Protein AF-A0A7W6GM58-F1 (afdb_monomer)

pLDDT: mean 79.34, std 19.19, range [37.56, 98.56]

Nearest PDB structures (foldseek):
  4qdb-assembly4_F  TM=4.122E-01  e=2.257E+00  Pseudomonas aeruginosa PAO1
  4zor-assembly1_E  TM=3.811E-01  e=4.718E+00  Emesvirus zinderi
  1frs-assembly1_A  TM=3.798E-01  e=5.824E+00  Enterobacteria phage fr
  4zor-assembly1_D  TM=3.442E-01  e=7.190E+00  Emesvirus zinderi
  1mst-assembly1_C  TM=3.828E-01  e=9.863E+00  Escherichia phage MS2

Solvent-accessible surface area (backbone atoms only — not comparable to full-atom values): 11413 Å² total; per-residue (Å²): 138,86,85,86,81,84,82,80,80,82,84,80,79,82,78,83,74,78,74,78,79,77,75,78,74,79,76,54,85,85,73,59,77,68,45,85,83,40,80,74,57,64,100,54,66,40,69,62,44,44,29,50,31,44,31,25,32,38,74,64,75,52,93,92,52,94,73,56,80,89,71,57,47,68,62,62,76,43,50,37,29,40,31,42,41,60,40,82,57,59,56,44,54,29,85,96,31,49,43,88,92,62,76,52,63,83,58,30,26,52,77,40,51,88,72,47,85,48,65,81,52,49,44,59,45,68,34,44,38,59,39,77,80,54,35,35,40,38,26,22,71,26,96,89,57,29,34,40,38,40,41,33,37,52,36,89,96,39,90,64,34,25,38,32,41,36,37,36,22,65,51,100,87,42,71,42,60,86,49,32,29,42,42,39,28,32,60,55,79,88,127

Secondary structure (DSSP, 8-state):
------PPPP------------------GGGS---TTSPPPPSSPBPPEEEEEEEEEES---TTS---GGGPPEEEEEEEEEEE-SBPPPPEEETTEEPTT-PPPTTSEEEE-TT-TTTTT-SB-SEEEEETTTEEEEEEEETTTEEEEEEEEE-TT-TTEEEEEEEEESSSS-B-GGGEEEEEEEEPP--

Foldseek 3Di:
DDDDDDDDDDDDDPPPDPDPDPPPPPCPPVNPDQPPPADWQPQDKDAKFKKKDKKFQFADDDPVDDDDPVRTDTDDIWIWIWIDHTTGWATASHVFRGDPPDADDQRGWTPGTPVCLCVQFHIGFRDWRDNPPAKIKTWGDGPNAKIWIKIWGDDPPDPQKTKIWTFMARHPPGTDSNGIMIDMIGTDPDD

Organism: NCBI:txid944425

Mean predicted aligned error: 11.44 Å

Sequence (191 aa):
MFASFRIALPTLLLLGGIAPAVAAQELNKEDVPFNEGAPQVPDQDAPERTLLCTVHHATNIDPAKAQAESDIIYGQTSQFTLVLGAGHVPKAVGVGTAEPGTAPDPSYKIASDPQKLFAMAGPTFDRVADYWPRHVEVGKTIMGKAFSFILLDELPGTPGTMSAFVSRAADAVTVDVSWIHRGTCAIQPSS

Radius of gyration: 24.77 Å; Cα contacts (8 Å, |Δi|>4): 361; chains: 1; bounding box: 34×110×39 Å

Structure (mmCIF, N/CA/C/O backbone):
data_AF-A0A7W6GM58-F1
#
_entry.id   AF-A0A7W6GM58-F1
#
loop_
_atom_site.group_PDB
_atom_site.id
_atom_site.type_symbol
_atom_site.label_atom_id
_atom_site.label_alt_id
_atom_site.label_comp_id
_atom_site.label_asym_id
_atom_site.label_entity_id
_atom_site.label_seq_id
_atom_site.pdbx_PDB_ins_code
_atom_site.Cartn_x
_atom_site.Cartn_y
_atom_site.Cartn_z
_atom_site.occupancy
_atom_site.B_iso_or_equiv
_atom_site.auth_seq_id
_atom_site.auth_comp_id
_atom_site.auth_asym_id
_atom_site.auth_atom_id
_atom_site.pdbx_PDB_model_num
ATOM 1 N N . MET A 1 1 ? 6.891 -87.978 7.577 1.00 47.06 1 MET A N 1
ATOM 2 C CA . MET A 1 1 ? 6.490 -87.391 6.280 1.00 47.06 1 MET A CA 1
ATOM 3 C C . MET A 1 1 ? 6.646 -85.882 6.399 1.00 47.06 1 MET A C 1
ATOM 5 O O . MET A 1 1 ? 5.834 -85.261 7.065 1.00 47.06 1 MET A O 1
ATOM 9 N N . PHE A 1 2 ? 7.733 -85.315 5.872 1.00 37.56 2 PHE A N 1
ATOM 10 C CA . PHE A 1 2 ? 8.006 -83.874 5.930 1.00 37.56 2 PHE A CA 1
ATOM 11 C C . PHE A 1 2 ? 7.649 -83.248 4.581 1.00 37.56 2 PHE A C 1
ATOM 13 O O . PHE A 1 2 ? 8.244 -83.593 3.562 1.00 37.56 2 PHE A O 1
ATOM 20 N N . ALA A 1 3 ? 6.644 -82.373 4.573 1.00 43.53 3 ALA A N 1
ATOM 21 C CA . ALA A 1 3 ? 6.210 -81.652 3.385 1.00 43.53 3 ALA A CA 1
ATOM 22 C C . ALA A 1 3 ? 7.123 -80.438 3.150 1.00 43.53 3 ALA A C 1
ATOM 24 O O . ALA A 1 3 ? 7.200 -79.529 3.973 1.00 43.53 3 ALA A O 1
ATOM 25 N N . SER A 1 4 ? 7.829 -80.453 2.018 1.00 44.12 4 SER A N 1
ATOM 26 C CA . SER A 1 4 ? 8.594 -79.328 1.475 1.00 44.12 4 SER A CA 1
ATOM 27 C C . SER A 1 4 ? 7.642 -78.247 0.964 1.00 44.12 4 SER A C 1
ATOM 29 O O . SER A 1 4 ? 6.930 -78.474 -0.011 1.00 44.12 4 SER A O 1
ATOM 31 N N . PHE A 1 5 ? 7.666 -77.063 1.575 1.00 43.72 5 PHE A N 1
ATOM 32 C CA . PHE A 1 5 ? 7.031 -75.859 1.036 1.00 43.72 5 PHE A CA 1
ATOM 33 C C . PHE A 1 5 ? 8.110 -74.973 0.402 1.00 43.72 5 PHE A C 1
ATOM 35 O O . PHE A 1 5 ? 8.949 -74.401 1.094 1.00 43.72 5 PHE A O 1
ATOM 42 N N . ARG A 1 6 ? 8.112 -74.890 -0.933 1.00 50.47 6 ARG A N 1
ATOM 43 C CA . ARG A 1 6 ? 8.911 -73.924 -1.697 1.00 50.47 6 ARG A CA 1
ATOM 44 C C . ARG A 1 6 ? 8.064 -72.669 -1.896 1.00 50.47 6 ARG A C 1
ATOM 46 O O . ARG A 1 6 ? 7.079 -72.716 -2.625 1.00 50.47 6 ARG A O 1
ATOM 53 N N . ILE A 1 7 ? 8.440 -71.567 -1.253 1.00 54.66 7 ILE A N 1
ATOM 54 C CA . ILE A 1 7 ? 7.854 -70.245 -1.505 1.00 54.66 7 ILE A CA 1
ATOM 55 C C . ILE A 1 7 ? 8.710 -69.570 -2.578 1.00 54.66 7 ILE A C 1
ATOM 57 O O . ILE A 1 7 ? 9.903 -69.345 -2.384 1.00 54.66 7 ILE A O 1
ATOM 61 N N . ALA A 1 8 ? 8.103 -69.304 -3.732 1.00 47.34 8 ALA A N 1
ATOM 62 C CA . ALA A 1 8 ? 8.704 -68.542 -4.816 1.00 47.34 8 ALA A CA 1
ATOM 63 C C . ALA A 1 8 ? 8.696 -67.045 -4.462 1.00 47.34 8 ALA A C 1
ATOM 65 O O . ALA A 1 8 ? 7.649 -66.493 -4.127 1.00 47.34 8 ALA A O 1
ATOM 66 N N . LEU A 1 9 ? 9.860 -66.394 -4.540 1.00 44.84 9 LEU A N 1
ATOM 67 C CA . LEU A 1 9 ? 9.978 -64.935 -4.490 1.00 44.84 9 LEU A CA 1
ATOM 68 C C . LEU A 1 9 ? 9.441 -64.333 -5.801 1.00 44.84 9 LEU A C 1
ATOM 70 O O . LEU A 1 9 ? 9.910 -64.739 -6.867 1.00 44.84 9 LEU A O 1
ATOM 74 N N . PRO A 1 10 ? 8.543 -63.335 -5.765 1.00 48.78 10 PRO A N 1
ATOM 75 C CA . PRO A 1 10 ? 8.258 -62.528 -6.938 1.00 48.78 10 PRO A CA 1
ATOM 76 C C . PRO A 1 10 ? 9.372 -61.490 -7.124 1.00 48.78 10 PRO A C 1
ATOM 78 O O . PRO A 1 10 ? 9.639 -60.657 -6.258 1.00 48.78 10 PRO A O 1
ATOM 81 N N . THR A 1 11 ? 10.031 -61.555 -8.277 1.00 51.62 11 THR A N 1
ATOM 82 C CA . THR A 1 11 ? 10.953 -60.537 -8.779 1.00 51.62 11 THR A CA 1
ATOM 83 C C . THR A 1 11 ? 10.179 -59.239 -9.015 1.00 51.62 11 THR A C 1
ATOM 85 O O . THR A 1 11 ? 9.400 -59.136 -9.961 1.00 51.62 11 THR A O 1
ATOM 88 N N . LEU A 1 12 ? 10.370 -58.249 -8.140 1.00 50.16 12 LEU A N 1
ATOM 89 C CA . LEU A 1 12 ? 9.813 -56.909 -8.307 1.00 50.16 12 LEU A CA 1
ATOM 90 C C . LEU A 1 12 ? 10.638 -56.168 -9.374 1.00 50.16 12 LEU A C 1
ATOM 92 O O . LEU A 1 12 ? 11.768 -55.747 -9.128 1.00 50.16 12 LEU A O 1
ATOM 96 N N . LEU A 1 13 ? 10.085 -56.053 -10.581 1.00 50.12 13 LEU A N 1
ATOM 97 C CA . LEU A 1 13 ? 10.604 -55.201 -11.649 1.00 50.12 13 LEU A CA 1
ATOM 98 C C . LEU A 1 13 ? 10.485 -53.728 -11.223 1.00 50.12 13 LEU A C 1
ATOM 100 O O . LEU A 1 13 ? 9.386 -53.179 -11.174 1.00 50.12 13 LEU A O 1
ATOM 104 N N . LEU A 1 14 ? 11.620 -53.081 -10.938 1.00 48.56 14 LEU A N 1
ATOM 105 C CA . LEU A 1 14 ? 11.719 -51.622 -10.879 1.00 48.56 14 LEU A CA 1
ATOM 106 C C . LEU A 1 14 ? 11.558 -51.053 -12.298 1.00 48.56 14 LEU A C 1
ATOM 108 O O . LEU A 1 14 ? 12.517 -50.966 -13.062 1.00 48.56 14 LEU A O 1
ATOM 112 N N . LEU A 1 15 ? 10.339 -50.647 -12.646 1.00 48.78 15 LEU A N 1
ATOM 113 C CA . LEU A 1 15 ? 10.088 -49.742 -13.765 1.00 48.78 15 LEU A CA 1
ATOM 114 C C . LEU A 1 15 ? 10.425 -48.317 -13.310 1.00 48.78 15 LEU A C 1
ATOM 116 O O . LEU A 1 15 ? 9.600 -47.615 -12.730 1.00 48.78 15 LEU A O 1
ATOM 120 N N . GLY A 1 16 ? 11.671 -47.909 -13.554 1.00 47.91 16 GLY A N 1
ATOM 121 C CA . GLY A 1 16 ? 12.112 -46.521 -13.459 1.00 47.91 16 GLY A CA 1
ATOM 122 C C . GLY A 1 16 ? 11.450 -45.676 -14.547 1.00 47.91 16 GLY A C 1
ATOM 123 O O . GLY A 1 16 ? 12.012 -45.487 -15.621 1.00 47.91 16 GLY A O 1
ATOM 124 N N . GLY A 1 17 ? 10.242 -45.188 -14.272 1.00 45.38 17 GLY A N 1
ATOM 125 C CA . GLY A 1 17 ? 9.596 -44.146 -15.061 1.00 45.38 17 GLY A CA 1
ATOM 126 C C . GLY A 1 17 ? 10.167 -42.788 -14.674 1.00 45.38 17 GLY A C 1
ATOM 127 O O . GLY A 1 17 ? 9.745 -42.196 -13.685 1.00 45.38 17 GLY A O 1
ATOM 128 N N . ILE A 1 18 ? 11.141 -42.300 -15.439 1.00 55.59 18 ILE A N 1
ATOM 129 C CA . ILE A 1 18 ? 11.568 -40.901 -15.380 1.00 55.59 18 ILE A CA 1
ATOM 130 C C . ILE A 1 18 ? 10.411 -40.095 -15.975 1.00 55.59 18 ILE A C 1
ATOM 132 O O . ILE A 1 18 ? 10.186 -40.133 -17.184 1.00 55.59 18 ILE A O 1
ATOM 136 N N . ALA A 1 19 ? 9.626 -39.431 -15.127 1.00 52.16 19 ALA A N 1
ATOM 137 C CA . ALA A 1 19 ? 8.629 -38.483 -15.603 1.00 52.16 19 ALA A CA 1
ATOM 138 C C . ALA A 1 19 ? 9.357 -37.380 -16.395 1.00 52.16 19 ALA A C 1
ATOM 140 O O . ALA A 1 19 ? 10.362 -36.856 -15.902 1.00 52.16 19 ALA A O 1
ATOM 141 N N . PRO A 1 20 ? 8.907 -37.031 -17.612 1.00 48.09 20 PRO A N 1
ATOM 142 C CA . PRO A 1 20 ? 9.488 -35.913 -18.332 1.00 48.09 20 PRO A CA 1
ATOM 143 C C . PRO A 1 20 ? 9.277 -34.650 -17.496 1.00 48.09 20 PRO A C 1
ATOM 145 O O . PRO A 1 20 ? 8.155 -34.340 -17.093 1.00 48.09 20 PRO A O 1
ATOM 148 N N . ALA A 1 21 ? 10.369 -33.941 -17.214 1.00 50.16 21 ALA A N 1
ATOM 149 C CA . ALA A 1 21 ? 10.307 -32.600 -16.664 1.00 50.16 21 ALA A CA 1
ATOM 150 C C . ALA A 1 21 ? 9.503 -31.747 -17.650 1.00 50.16 21 ALA A C 1
ATOM 152 O O . ALA A 1 21 ? 9.962 -31.470 -18.758 1.00 50.16 21 ALA A O 1
ATOM 153 N N . VAL A 1 22 ? 8.277 -31.391 -17.271 1.00 47.47 22 VAL A N 1
ATOM 154 C CA . VAL A 1 22 ? 7.491 -30.397 -17.995 1.00 47.47 22 VAL A CA 1
ATOM 155 C C . VAL A 1 22 ? 8.299 -29.112 -17.900 1.00 47.47 22 VAL A C 1
ATOM 157 O O . VAL A 1 22 ? 8.450 -28.551 -16.815 1.00 47.47 22 VAL A O 1
ATOM 160 N N . ALA A 1 23 ? 8.911 -28.710 -19.013 1.00 47.25 23 ALA A N 1
ATOM 161 C CA . ALA A 1 23 ? 9.596 -27.436 -19.104 1.00 47.25 23 ALA A CA 1
ATOM 162 C C . ALA A 1 23 ? 8.575 -26.358 -18.732 1.00 47.25 23 ALA A C 1
ATOM 164 O O . ALA A 1 23 ? 7.554 -26.219 -19.406 1.00 47.25 23 ALA A O 1
ATOM 165 N N . ALA A 1 24 ? 8.818 -25.654 -17.625 1.00 46.09 24 ALA A N 1
ATOM 166 C CA . ALA A 1 24 ? 8.058 -24.466 -17.284 1.00 46.09 24 ALA A CA 1
ATOM 167 C C . ALA A 1 24 ? 8.246 -23.490 -18.446 1.00 46.09 24 ALA A C 1
ATOM 169 O O . ALA A 1 24 ? 9.340 -22.969 -18.655 1.00 46.09 24 ALA A O 1
ATOM 170 N N . GLN A 1 25 ? 7.206 -23.354 -19.262 1.00 46.12 25 GLN A N 1
ATOM 171 C CA . GLN A 1 25 ? 7.192 -22.439 -20.385 1.00 46.12 25 GLN A CA 1
ATOM 172 C C . GLN A 1 25 ? 7.340 -21.037 -19.791 1.00 46.12 25 GLN A C 1
ATOM 174 O O . GLN A 1 25 ? 6.523 -20.622 -18.968 1.00 46.12 25 GLN A O 1
ATOM 179 N N . GLU A 1 26 ? 8.438 -20.361 -20.121 1.00 45.72 26 GLU A N 1
ATOM 180 C CA . GLU A 1 26 ? 8.683 -18.983 -19.715 1.00 45.72 26 GLU A CA 1
ATOM 181 C C . GLU A 1 26 ? 7.584 -18.144 -20.374 1.00 45.72 26 GLU A C 1
ATOM 183 O O . GLU A 1 26 ? 7.580 -17.957 -21.589 1.00 45.72 26 GLU A O 1
ATOM 188 N N . LEU A 1 27 ? 6.562 -17.776 -19.599 1.00 45.12 27 LEU A N 1
ATOM 189 C CA . LEU A 1 27 ? 5.447 -16.984 -20.098 1.00 45.12 27 LEU A CA 1
ATOM 190 C C . LEU A 1 27 ? 6.026 -15.620 -20.490 1.00 45.12 27 LEU A C 1
ATOM 192 O O . LEU A 1 27 ? 6.405 -14.837 -19.614 1.00 45.12 27 LEU A O 1
ATOM 196 N N . ASN A 1 28 ? 6.159 -15.350 -21.789 1.00 50.72 28 ASN A N 1
ATOM 197 C CA . ASN A 1 28 ? 6.630 -14.045 -22.228 1.00 50.72 28 ASN A CA 1
ATOM 198 C C . ASN A 1 28 ? 5.608 -12.999 -21.784 1.00 50.72 28 ASN A C 1
ATOM 200 O O . ASN A 1 28 ? 4.400 -13.191 -21.909 1.00 50.72 28 ASN A O 1
ATOM 204 N N . LYS A 1 29 ? 6.098 -11.864 -21.279 1.00 48.31 29 LYS A N 1
ATOM 205 C CA . LYS A 1 29 ? 5.265 -10.738 -20.826 1.00 48.31 29 LYS A CA 1
ATOM 206 C C . LYS A 1 29 ? 4.292 -10.242 -21.911 1.00 48.31 29 LYS A C 1
ATOM 208 O O . LYS A 1 29 ? 3.265 -9.663 -21.582 1.00 48.31 29 LYS A O 1
ATOM 213 N N . GLU A 1 30 ? 4.623 -10.476 -23.178 1.00 48.34 30 GLU A N 1
ATOM 214 C CA . GLU A 1 30 ? 3.836 -10.110 -24.362 1.00 48.34 30 GLU A CA 1
ATOM 215 C C . GLU A 1 30 ? 2.664 -11.070 -24.638 1.00 48.34 30 GLU A C 1
ATOM 217 O O . GLU A 1 30 ? 1.714 -10.684 -25.310 1.00 48.34 30 GLU A O 1
ATOM 222 N N . ASP A 1 31 ? 2.694 -12.285 -24.079 1.00 48.88 31 ASP A N 1
ATOM 223 C CA . ASP A 1 31 ? 1.685 -13.329 -24.302 1.00 48.88 31 ASP A CA 1
ATOM 224 C C . ASP A 1 31 ? 0.561 -13.315 -23.250 1.00 48.88 31 ASP A C 1
ATOM 226 O O . ASP A 1 31 ? -0.336 -14.159 -23.286 1.00 48.88 31 ASP A O 1
ATOM 230 N N . VAL A 1 32 ? 0.587 -12.377 -22.293 1.00 51.28 32 VAL A N 1
ATOM 231 C CA . VAL A 1 32 ? -0.524 -12.193 -21.350 1.00 51.28 32 VAL A CA 1
ATOM 232 C C . VAL A 1 32 ? -1.645 -11.460 -22.092 1.00 51.28 32 VAL A C 1
ATOM 234 O O . VAL A 1 32 ? -1.470 -10.285 -22.422 1.00 51.28 32 VAL A O 1
ATOM 237 N N . PRO A 1 33 ? -2.787 -12.114 -22.383 1.00 47.34 33 PRO A N 1
ATOM 238 C CA . PRO A 1 33 ? -3.858 -11.480 -23.133 1.00 47.34 33 PRO A CA 1
ATOM 239 C C . PRO A 1 33 ? -4.343 -10.236 -22.389 1.00 47.34 33 PRO A C 1
ATOM 241 O O . PRO A 1 33 ? -4.643 -10.287 -21.194 1.00 47.34 33 PRO A O 1
ATOM 244 N N . PHE A 1 34 ? -4.412 -9.122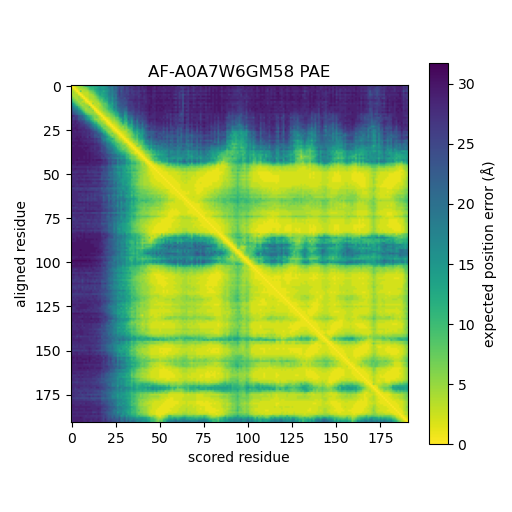 -23.119 1.00 52.91 34 PHE A N 1
ATOM 245 C CA . PHE A 1 34 ? -5.000 -7.877 -22.643 1.00 52.91 34 PHE A CA 1
ATOM 246 C C . PHE A 1 34 ? -6.399 -8.179 -22.104 1.00 52.91 34 PHE A C 1
ATOM 248 O O . PHE A 1 34 ? -7.250 -8.707 -22.825 1.00 52.91 34 PHE A O 1
ATOM 255 N N . ASN A 1 35 ? -6.644 -7.883 -20.829 1.00 54.25 35 ASN A N 1
ATOM 256 C CA . ASN A 1 35 ? -7.977 -8.056 -20.274 1.00 54.25 35 ASN A CA 1
ATOM 257 C C . ASN A 1 35 ? -8.842 -6.885 -20.752 1.00 54.25 35 ASN A C 1
ATOM 259 O O . ASN A 1 35 ? -8.892 -5.845 -20.102 1.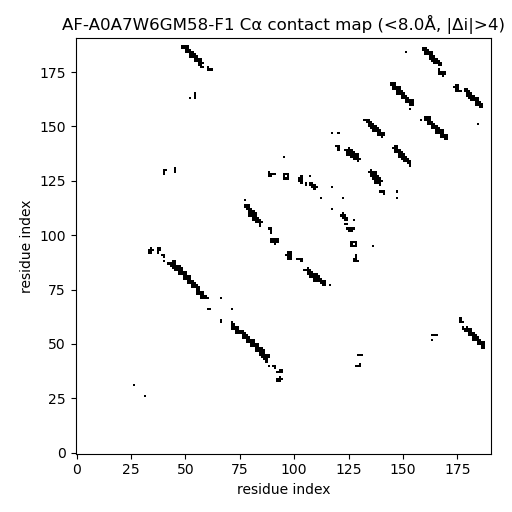00 54.25 35 ASN A O 1
ATOM 263 N N . GLU A 1 36 ? -9.526 -7.056 -21.886 1.00 51.88 36 GLU A N 1
ATOM 264 C CA . GLU A 1 36 ? -10.446 -6.054 -22.450 1.00 51.88 36 GLU A CA 1
ATOM 265 C C . GLU A 1 36 ? -11.569 -5.654 -21.474 1.00 51.88 36 GLU A C 1
ATOM 267 O O . GLU A 1 36 ? -12.167 -4.590 -21.623 1.00 51.88 36 GLU A O 1
ATOM 272 N N . GLY A 1 37 ? -11.842 -6.479 -20.455 1.00 54.09 37 GLY A N 1
ATOM 273 C CA . GLY A 1 37 ? -12.796 -6.193 -19.383 1.00 54.09 37 GLY A CA 1
ATOM 274 C C . GLY A 1 37 ? -12.214 -5.439 -18.183 1.00 54.09 37 GLY A C 1
ATOM 275 O O . GLY A 1 37 ? -12.955 -5.157 -17.241 1.00 54.09 37 GLY A O 1
ATOM 276 N N . ALA A 1 38 ? -10.915 -5.128 -18.169 1.00 56.84 38 ALA A N 1
ATOM 277 C CA . ALA A 1 38 ? -10.330 -4.330 -17.099 1.00 56.84 38 ALA A CA 1
ATOM 278 C C . ALA A 1 38 ? -10.892 -2.895 -17.137 1.00 56.84 38 ALA A C 1
ATOM 280 O O . ALA A 1 38 ? -11.045 -2.325 -18.226 1.00 56.84 38 ALA A O 1
ATOM 281 N N . PRO A 1 39 ? -11.193 -2.287 -15.971 1.00 58.62 39 PRO A N 1
ATOM 282 C CA . PRO A 1 39 ? -11.557 -0.879 -15.908 1.00 58.62 39 PRO A CA 1
ATOM 283 C C . PRO A 1 39 ? -10.512 -0.047 -16.651 1.00 58.62 39 PRO A C 1
ATOM 285 O O . PRO A 1 39 ? -9.316 -0.212 -16.428 1.00 58.62 39 PRO A O 1
ATOM 288 N N . GLN A 1 40 ? -10.949 0.830 -17.552 1.00 61.72 40 GLN A N 1
ATOM 289 C CA . GLN A 1 40 ? -10.031 1.774 -18.182 1.00 61.72 40 GLN A CA 1
ATOM 290 C C . GLN A 1 40 ? -9.621 2.811 -17.134 1.00 61.72 40 GLN A C 1
ATOM 292 O O . GLN A 1 40 ? -10.481 3.353 -16.429 1.00 61.72 40 GLN A O 1
ATOM 297 N N . VAL A 1 41 ? -8.316 3.075 -17.025 1.00 62.59 41 VAL A N 1
ATOM 298 C CA . VAL A 1 41 ? -7.813 4.212 -16.244 1.00 62.59 41 VAL A CA 1
ATOM 299 C C . VAL A 1 41 ? -8.470 5.463 -16.829 1.00 62.59 41 VAL A C 1
ATOM 301 O O . VAL A 1 41 ? -8.430 5.631 -18.052 1.00 62.59 41 VAL A O 1
ATOM 304 N N . PRO A 1 42 ? -9.145 6.298 -16.019 1.00 64.06 42 PRO A N 1
ATOM 305 C CA . PRO A 1 42 ? -9.715 7.535 -16.524 1.00 64.06 42 PRO A CA 1
ATOM 306 C C . PRO A 1 42 ? -8.624 8.354 -17.220 1.00 64.06 42 PRO A C 1
ATOM 308 O O . PRO A 1 42 ? -7.547 8.526 -16.657 1.00 64.06 42 PRO A O 1
ATOM 311 N N . ASP A 1 43 ? -8.906 8.880 -18.412 1.00 65.19 43 ASP A N 1
ATOM 312 C CA . ASP A 1 43 ? -7.999 9.778 -19.149 1.00 65.19 43 ASP A CA 1
ATOM 313 C C . ASP A 1 43 ? -8.009 11.194 -18.538 1.00 65.19 43 ASP A C 1
ATOM 315 O O . ASP A 1 43 ? -8.207 12.203 -19.209 1.00 65.19 43 ASP A O 1
ATOM 319 N N . GLN A 1 44 ? -7.926 11.255 -17.209 1.00 66.88 44 GLN A N 1
ATOM 320 C CA . GLN A 1 44 ? -7.921 12.474 -16.419 1.00 66.88 44 GLN A CA 1
ATOM 321 C C . GLN A 1 44 ? -6.669 12.472 -15.549 1.00 66.88 44 GLN A C 1
ATOM 323 O O . GLN A 1 44 ? -6.282 11.435 -15.007 1.00 66.88 44 GLN A O 1
ATOM 328 N N . ASP A 1 45 ? -6.059 13.640 -15.387 1.00 77.75 45 ASP A N 1
ATOM 329 C CA . ASP A 1 45 ? -4.922 13.782 -14.488 1.00 77.75 45 ASP A CA 1
ATOM 330 C C . ASP A 1 45 ? -5.344 13.455 -13.051 1.00 77.75 45 ASP A C 1
ATOM 332 O O . ASP A 1 45 ? -6.351 13.962 -12.539 1.00 77.75 45 ASP A O 1
ATOM 336 N N . ALA A 1 46 ? -4.557 12.616 -12.384 1.00 82.31 46 ALA A N 1
ATOM 337 C CA . ALA A 1 46 ? -4.710 12.395 -10.957 1.00 82.31 46 ALA A CA 1
ATOM 338 C C . ALA A 1 46 ? -4.118 13.594 -10.192 1.00 82.31 46 ALA A C 1
ATOM 340 O O . ALA A 1 46 ? -3.084 14.132 -10.600 1.00 82.31 46 ALA A O 1
ATOM 341 N N . PRO A 1 47 ? -4.736 14.048 -9.086 1.00 89.12 47 PRO A N 1
ATOM 342 C CA . PRO A 1 47 ? -4.128 15.059 -8.235 1.00 89.12 47 PRO A CA 1
ATOM 343 C C . PRO A 1 47 ? -2.996 14.448 -7.404 1.00 89.12 47 PRO A C 1
ATOM 345 O O . PRO A 1 47 ? -3.092 13.296 -6.960 1.00 89.12 47 PRO A O 1
ATOM 348 N N . GLU A 1 48 ? -1.974 15.259 -7.115 1.00 92.62 48 GLU A N 1
ATOM 349 C CA . GLU A 1 48 ? -0.971 14.899 -6.113 1.00 92.62 48 GLU A CA 1
ATOM 350 C C . GLU A 1 48 ? -1.644 14.765 -4.749 1.00 92.62 48 GLU A C 1
ATOM 352 O O . GLU A 1 48 ? -2.473 15.590 -4.348 1.00 92.62 48 GLU A O 1
ATOM 357 N N . ARG A 1 49 ? -1.278 13.713 -4.021 1.00 94.38 49 ARG A N 1
ATOM 358 C CA . ARG A 1 49 ? -1.813 13.437 -2.694 1.00 94.38 49 ARG A CA 1
ATOM 359 C C . ARG A 1 49 ? -0.813 12.678 -1.846 1.00 94.38 49 ARG A C 1
ATOM 361 O O . ARG A 1 49 ? -0.128 11.765 -2.300 1.00 94.38 49 ARG A O 1
ATOM 368 N N . THR A 1 50 ? -0.778 13.047 -0.575 1.00 96.88 50 THR A N 1
ATOM 369 C CA . THR A 1 50 ? -0.034 12.322 0.452 1.00 96.88 50 THR A CA 1
ATOM 370 C C . THR A 1 50 ? -1.029 11.573 1.316 1.00 96.88 50 THR A C 1
ATOM 372 O O . THR A 1 50 ? -1.982 12.158 1.822 1.00 96.88 50 THR A O 1
ATOM 375 N N . LEU A 1 51 ? -0.817 10.276 1.472 1.00 97.50 51 LEU A N 1
ATOM 376 C CA . LEU A 1 51 ? -1.651 9.376 2.245 1.00 97.50 51 LEU A CA 1
ATOM 377 C C . LEU A 1 51 ? -0.886 8.913 3.484 1.00 97.50 51 LEU A C 1
ATOM 379 O O . LEU A 1 51 ? 0.234 8.408 3.383 1.00 97.50 51 LEU A O 1
ATOM 383 N N . LEU A 1 52 ? -1.511 9.053 4.650 1.00 98.12 52 LEU A N 1
ATOM 384 C CA . LEU A 1 52 ? -1.044 8.455 5.896 1.00 98.12 52 LEU A CA 1
ATOM 385 C C . LEU A 1 52 ? -1.741 7.111 6.075 1.00 98.12 52 LEU A C 1
ATOM 387 O O . LEU A 1 52 ? -2.959 7.053 6.244 1.00 98.12 52 LEU A O 1
ATOM 391 N N . CYS A 1 53 ? -0.965 6.036 6.019 1.00 98.50 53 CYS A N 1
ATOM 392 C CA . CYS A 1 53 ? -1.465 4.673 6.046 1.00 98.50 53 CYS A CA 1
ATOM 393 C C . CYS A 1 53 ? -1.171 4.012 7.388 1.00 98.50 53 CYS A C 1
ATOM 395 O O . CYS A 1 53 ? -0.049 4.074 7.889 1.00 98.50 53 CYS A O 1
ATOM 397 N N . THR A 1 54 ? -2.178 3.344 7.945 1.00 98.56 54 THR A N 1
ATOM 398 C CA . THR A 1 54 ? -2.053 2.451 9.101 1.00 98.56 54 THR A CA 1
ATOM 399 C C . THR A 1 54 ? -2.594 1.090 8.705 1.00 98.56 54 THR A C 1
ATOM 401 O O . THR A 1 54 ? -3.744 0.980 8.286 1.00 98.56 54 THR A O 1
ATOM 404 N N . VAL A 1 55 ? -1.761 0.058 8.820 1.00 98.50 55 VAL A N 1
ATOM 405 C CA . VAL A 1 55 ? -2.108 -1.319 8.456 1.00 98.50 55 VAL A CA 1
ATOM 406 C C . VAL A 1 55 ? -1.720 -2.289 9.563 1.00 98.50 55 VAL A C 1
ATOM 408 O O . VAL A 1 55 ? -0.788 -2.042 10.328 1.00 98.50 55 VAL A O 1
ATOM 411 N N . HIS A 1 56 ? -2.414 -3.416 9.626 1.00 98.31 56 HIS A N 1
ATOM 412 C CA . HIS A 1 56 ? -2.229 -4.458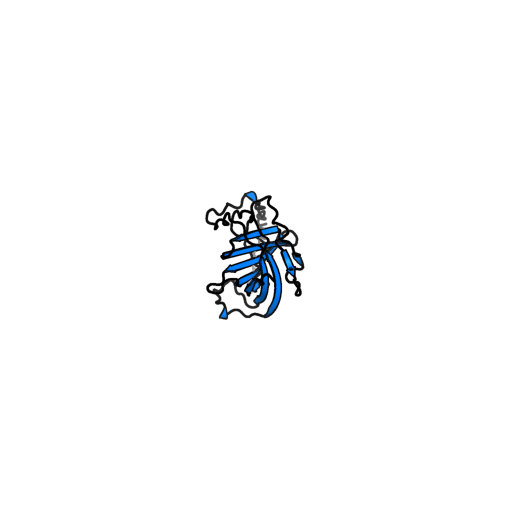 10.622 1.00 98.31 56 HIS A CA 1
ATOM 413 C C . HIS A 1 56 ? -1.946 -5.790 9.940 1.00 98.31 56 HIS A C 1
ATOM 415 O O . HIS A 1 56 ? -2.621 -6.147 8.974 1.00 98.31 56 HIS A O 1
ATOM 421 N N . HIS A 1 57 ? -0.961 -6.532 10.443 1.00 98.19 57 HIS A N 1
ATOM 422 C CA . HIS A 1 57 ? -0.629 -7.867 9.947 1.00 98.19 57 HIS A CA 1
ATOM 423 C C . HIS A 1 57 ? -1.750 -8.853 10.288 1.00 98.19 57 HIS A C 1
ATOM 425 O O . HIS A 1 57 ? -2.063 -9.048 11.460 1.00 98.19 57 HIS A O 1
ATOM 431 N N . ALA A 1 58 ? -2.366 -9.461 9.279 1.00 97.62 58 ALA A N 1
ATOM 432 C CA . ALA A 1 58 ? -3.370 -10.499 9.460 1.00 97.62 58 ALA A CA 1
ATOM 433 C C . ALA A 1 58 ? -2.684 -11.848 9.714 1.00 97.62 58 ALA A C 1
ATOM 435 O O . ALA A 1 58 ? -1.820 -12.269 8.948 1.00 97.62 58 ALA A O 1
ATOM 436 N N . THR A 1 59 ? -3.069 -12.532 10.792 1.00 97.69 59 THR A N 1
ATOM 437 C CA . THR A 1 59 ? -2.331 -13.705 11.307 1.00 97.69 59 THR A CA 1
ATOM 438 C C . THR A 1 59 ? -3.029 -15.047 11.084 1.00 97.69 59 THR A C 1
ATOM 440 O O . THR A 1 59 ? -2.412 -16.094 11.265 1.00 97.69 59 THR A O 1
ATOM 443 N N . ASN A 1 60 ? -4.302 -15.038 10.683 1.00 96.56 60 ASN A N 1
ATOM 444 C CA . ASN A 1 60 ? -5.135 -16.235 10.528 1.00 96.56 60 ASN A CA 1
ATOM 445 C C . ASN A 1 60 ? -5.871 -16.282 9.175 1.00 96.56 60 ASN A C 1
ATOM 447 O O . ASN A 1 60 ? -6.993 -16.790 9.104 1.00 96.56 60 ASN A O 1
ATOM 451 N N . ILE A 1 61 ? -5.272 -15.727 8.117 1.00 95.44 61 ILE A N 1
ATOM 452 C CA . ILE A 1 61 ? -5.849 -15.811 6.772 1.00 95.44 61 ILE A CA 1
ATOM 453 C C . ILE A 1 61 ? -5.832 -17.268 6.297 1.00 95.44 61 ILE A C 1
ATOM 455 O O . ILE A 1 61 ? -4.786 -17.914 6.259 1.00 95.44 61 ILE A O 1
ATOM 459 N N . ASP A 1 62 ? -7.005 -17.767 5.925 1.00 93.62 62 ASP A N 1
ATOM 460 C CA . ASP A 1 62 ? -7.257 -19.096 5.391 1.00 93.62 62 ASP A CA 1
ATOM 461 C C . ASP A 1 62 ? -7.874 -18.951 3.989 1.00 93.62 62 ASP A C 1
ATOM 463 O O . ASP A 1 62 ? -9.076 -18.699 3.865 1.00 93.62 62 ASP A O 1
ATOM 467 N N . PRO A 1 63 ? -7.081 -19.114 2.914 1.00 88.75 63 PRO A N 1
ATOM 468 C CA . PRO A 1 63 ? -7.565 -18.928 1.547 1.00 88.75 63 PRO A CA 1
ATOM 469 C C . PRO A 1 63 ? -8.605 -19.978 1.126 1.00 88.75 63 PRO A C 1
ATOM 471 O O . PRO A 1 63 ? -9.252 -19.811 0.095 1.00 88.75 63 PRO A O 1
ATOM 474 N N . ALA A 1 64 ? -8.786 -21.058 1.897 1.00 93.56 64 ALA A N 1
ATOM 475 C CA . ALA A 1 64 ? -9.821 -22.056 1.645 1.00 93.56 64 ALA A CA 1
ATOM 476 C C . ALA A 1 64 ? -11.194 -21.653 2.217 1.00 93.56 64 ALA A C 1
ATOM 478 O O . ALA A 1 64 ? -12.170 -22.387 2.040 1.00 93.56 64 ALA A O 1
ATOM 479 N N . LYS A 1 65 ? -11.289 -20.513 2.916 1.00 92.69 65 LYS A N 1
ATOM 480 C CA . LYS A 1 65 ? -12.518 -20.029 3.549 1.00 92.69 65 LYS A CA 1
ATOM 481 C C . LYS A 1 65 ? -12.880 -1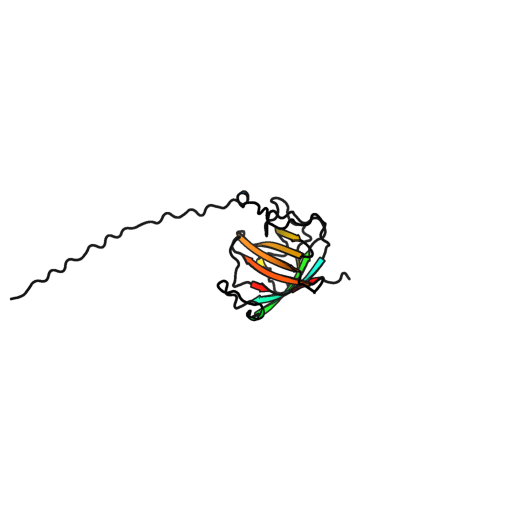8.630 3.070 1.00 92.69 65 LYS A C 1
ATOM 483 O O . LYS A 1 65 ? -12.030 -17.765 2.900 1.00 92.69 65 LYS A O 1
ATOM 488 N N . ALA A 1 66 ? -14.180 -18.382 2.948 1.00 90.56 66 ALA A N 1
ATOM 489 C CA . ALA A 1 66 ? -14.697 -17.022 2.914 1.00 90.56 66 ALA A CA 1
ATOM 490 C C . ALA A 1 66 ? -14.698 -16.475 4.350 1.00 90.56 66 ALA A C 1
ATOM 492 O O . ALA A 1 66 ? -15.554 -16.853 5.148 1.00 90.56 66 ALA A O 1
ATOM 493 N N . GLN A 1 67 ? -13.711 -15.645 4.691 1.00 92.50 67 GLN A N 1
ATOM 494 C CA . GLN A 1 67 ? -13.616 -14.997 6.003 1.00 92.50 67 GLN A CA 1
ATOM 495 C C . GLN A 1 67 ? -14.220 -13.595 5.945 1.00 92.50 67 GLN A C 1
ATOM 497 O O . GLN A 1 67 ? -13.889 -12.814 5.051 1.00 92.50 67 GLN A O 1
ATOM 502 N N . ALA A 1 68 ? -15.088 -13.268 6.903 1.00 92.44 68 ALA A N 1
ATOM 503 C CA . ALA A 1 68 ? -15.524 -11.893 7.092 1.00 92.44 68 ALA A CA 1
ATOM 504 C C . ALA A 1 68 ? -14.413 -11.075 7.766 1.00 92.44 68 ALA A C 1
ATOM 506 O O . ALA A 1 68 ? -13.523 -11.620 8.418 1.00 92.44 68 ALA A O 1
ATOM 507 N N . GLU A 1 69 ? -14.495 -9.746 7.668 1.00 89.12 69 GLU A N 1
ATOM 508 C CA . GLU A 1 69 ? -13.556 -8.833 8.336 1.00 89.12 69 GLU A CA 1
ATOM 509 C C . GLU A 1 69 ? -13.433 -9.115 9.841 1.00 89.12 69 GLU A C 1
ATOM 511 O O . GLU A 1 69 ? -12.338 -9.106 10.395 1.00 89.12 69 GLU A O 1
ATOM 516 N N . SER A 1 70 ? -14.561 -9.417 10.489 1.00 94.75 70 SER A N 1
ATOM 517 C CA . SER A 1 70 ? -14.644 -9.722 11.920 1.00 94.75 70 SER A CA 1
ATOM 518 C C . SER A 1 70 ? -13.941 -11.017 12.329 1.00 94.75 70 SER A C 1
ATOM 520 O O . SER A 1 70 ? -13.699 -11.215 13.517 1.00 94.75 70 SER A O 1
ATOM 522 N N . ASP A 1 71 ? -13.632 -11.896 11.374 1.00 95.19 71 ASP A N 1
ATOM 523 C CA . ASP A 1 71 ? -13.017 -13.201 11.633 1.00 95.19 71 ASP A CA 1
ATOM 524 C C . ASP A 1 71 ? -11.485 -13.143 11.563 1.00 95.19 71 ASP A C 1
ATOM 526 O O . ASP A 1 71 ? -10.802 -14.130 11.857 1.00 95.19 71 ASP A O 1
ATOM 530 N N . ILE A 1 72 ? -10.929 -12.002 11.147 1.00 96.06 72 ILE A N 1
ATOM 531 C CA . ILE A 1 72 ? -9.496 -11.822 10.949 1.00 96.06 72 ILE A CA 1
ATOM 532 C C . ILE A 1 72 ? -8.858 -11.312 12.240 1.00 96.06 72 ILE A C 1
ATOM 534 O O . ILE A 1 72 ? -9.271 -10.317 12.832 1.00 96.06 72 ILE A O 1
ATOM 538 N N . ILE A 1 73 ? -7.806 -12.004 12.666 1.00 97.31 73 ILE A N 1
ATOM 539 C CA . ILE A 1 73 ? -7.007 -11.667 13.837 1.00 97.31 73 ILE A CA 1
ATOM 540 C C . ILE A 1 73 ? -5.811 -10.841 13.383 1.00 97.31 73 ILE A C 1
ATOM 542 O O . ILE A 1 73 ? -4.937 -11.315 12.645 1.00 97.31 73 ILE A O 1
ATOM 546 N N . TYR A 1 74 ? -5.762 -9.614 13.884 1.00 97.69 74 TYR A N 1
ATOM 547 C CA . TYR A 1 74 ? -4.722 -8.645 13.589 1.00 97.69 74 TYR A CA 1
ATOM 548 C C . TYR A 1 74 ? -3.626 -8.634 14.660 1.00 97.69 74 TYR A C 1
ATOM 550 O O . TYR A 1 74 ? -3.90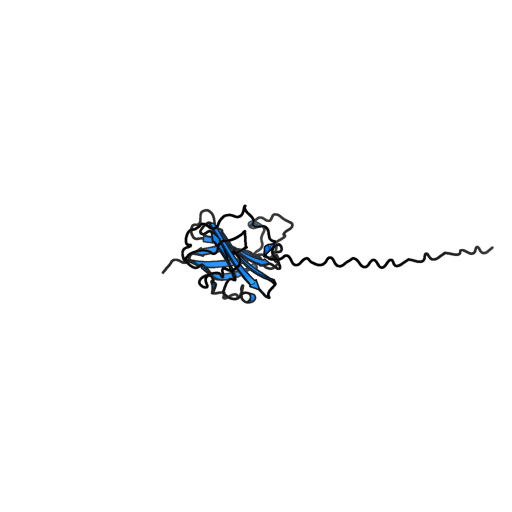3 -8.625 15.859 1.00 97.69 74 TYR A O 1
ATOM 558 N N . GLY A 1 75 ? -2.375 -8.645 14.205 1.00 96.44 75 GLY A N 1
ATOM 559 C CA . GLY A 1 75 ? -1.168 -8.596 15.022 1.00 96.44 75 GLY A CA 1
ATOM 560 C C . GLY A 1 75 ? -0.501 -7.223 14.975 1.00 96.44 75 GLY A C 1
ATOM 561 O O . GLY A 1 75 ? -1.082 -6.212 15.364 1.00 96.44 75 GLY A O 1
ATOM 562 N N . GLN A 1 76 ? 0.754 -7.192 14.524 1.00 97.31 76 GLN A N 1
ATOM 563 C CA . GLN A 1 76 ? 1.567 -5.978 14.486 1.00 97.31 76 GLN A CA 1
ATOM 564 C C . GLN A 1 76 ? 0.920 -4.872 13.638 1.00 97.31 76 GLN A C 1
ATOM 566 O O . GLN A 1 76 ? 0.508 -5.106 12.502 1.00 97.31 76 GLN A O 1
ATOM 571 N N . THR A 1 77 ? 0.928 -3.648 14.166 1.00 98.31 77 THR A N 1
ATOM 572 C CA . THR A 1 77 ? 0.557 -2.431 13.434 1.00 98.31 77 THR A CA 1
ATOM 573 C C . THR A 1 77 ? 1.788 -1.793 12.796 1.00 98.31 77 THR A C 1
ATOM 575 O O . THR A 1 77 ? 2.823 -1.638 13.449 1.00 98.31 77 THR A O 1
ATOM 578 N N . SER A 1 78 ? 1.657 -1.372 11.542 1.00 98.31 78 SER A N 1
ATOM 579 C CA . SER A 1 78 ? 2.664 -0.616 10.798 1.00 98.31 78 SER A CA 1
ATOM 580 C C . SER A 1 78 ? 2.058 0.666 10.240 1.00 98.31 78 SER A C 1
ATOM 582 O O . SER A 1 78 ? 0.874 0.712 9.902 1.00 98.31 78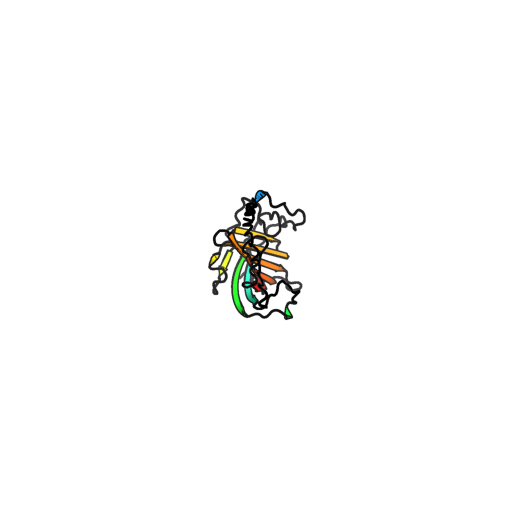 SER A O 1
ATOM 584 N N . GLN A 1 79 ? 2.877 1.706 10.146 1.00 98.31 79 GLN A N 1
ATOM 585 C CA . GLN A 1 79 ? 2.512 2.996 9.583 1.00 98.31 79 GLN A CA 1
ATOM 586 C C . GLN A 1 79 ? 3.473 3.342 8.455 1.00 98.31 79 GLN A C 1
ATOM 588 O O . GLN A 1 79 ? 4.670 3.085 8.546 1.00 98.31 79 GLN A O 1
ATOM 593 N N . PHE A 1 80 ? 2.957 3.952 7.400 1.00 98.50 80 PHE A N 1
ATOM 594 C CA . PHE A 1 80 ? 3.783 4.464 6.317 1.00 98.50 80 PHE A CA 1
ATOM 595 C C . PHE A 1 80 ? 3.099 5.648 5.640 1.00 98.50 80 PHE A C 1
ATOM 597 O O . PHE A 1 80 ? 1.889 5.845 5.756 1.00 98.50 80 PHE A O 1
ATOM 604 N N . THR A 1 81 ? 3.891 6.446 4.934 1.00 98.38 81 THR A N 1
ATOM 605 C CA . THR A 1 81 ? 3.408 7.580 4.148 1.00 98.38 81 THR A CA 1
ATOM 606 C C . THR A 1 81 ? 3.599 7.272 2.676 1.00 98.38 81 THR A C 1
ATOM 608 O O . THR A 1 81 ? 4.726 7.047 2.230 1.00 98.38 81 THR A O 1
ATOM 611 N N . LEU A 1 82 ? 2.503 7.286 1.928 1.00 97.44 82 LEU A N 1
ATOM 612 C CA . LEU A 1 82 ? 2.483 7.070 0.488 1.00 97.44 82 LEU A CA 1
ATOM 613 C C . LEU A 1 82 ? 2.231 8.406 -0.210 1.00 97.44 82 LEU A C 1
ATOM 615 O O . LEU A 1 82 ? 1.259 9.089 0.091 1.00 97.44 82 LEU A O 1
ATOM 619 N N . VAL A 1 83 ? 3.102 8.778 -1.137 1.00 96.25 83 VAL A N 1
ATOM 620 C CA . VAL A 1 83 ? 2.896 9.918 -2.031 1.00 96.25 83 VAL A CA 1
ATOM 621 C C . VAL A 1 83 ? 2.470 9.361 -3.378 1.00 96.25 83 VAL A C 1
ATOM 623 O O . VAL A 1 83 ? 3.163 8.516 -3.947 1.00 96.25 83 VAL A O 1
ATOM 626 N N . LEU A 1 84 ? 1.317 9.813 -3.854 1.00 93.06 84 LEU A N 1
ATOM 627 C CA . LEU A 1 84 ? 0.797 9.531 -5.184 1.00 93.06 84 LEU A CA 1
ATOM 628 C C . LEU A 1 84 ? 0.902 10.834 -5.975 1.00 93.06 84 LEU A C 1
ATOM 630 O O . LEU A 1 84 ? 0.360 11.855 -5.548 1.00 93.06 84 LEU A O 1
ATOM 634 N N . GLY A 1 85 ? 1.684 10.805 -7.051 1.00 86.81 85 GLY A N 1
ATOM 635 C CA . GLY A 1 85 ? 2.022 11.985 -7.840 1.00 86.81 85 GLY A CA 1
ATOM 636 C C . GLY A 1 85 ? 0.833 12.608 -8.564 1.00 86.81 85 GLY A C 1
ATOM 637 O O . GLY A 1 85 ? -0.208 11.975 -8.725 1.00 86.81 85 GLY A O 1
ATOM 638 N N . ALA A 1 86 ? 1.004 13.848 -9.026 1.00 84.69 86 ALA A N 1
ATOM 639 C CA . ALA A 1 86 ? 0.067 14.467 -9.960 1.00 84.69 86 ALA A CA 1
ATOM 640 C C . ALA A 1 86 ? 0.339 14.044 -11.412 1.00 84.69 86 ALA A C 1
ATOM 642 O O . ALA A 1 86 ? 1.477 13.753 -11.779 1.00 84.69 86 ALA A O 1
ATOM 643 N N . GLY A 1 87 ? -0.691 14.127 -12.254 1.00 74.69 87 GLY A N 1
ATOM 644 C CA . GLY A 1 87 ? -0.573 14.077 -13.712 1.00 74.69 87 GLY A CA 1
ATOM 645 C C . GLY A 1 87 ? -1.082 12.784 -14.339 1.00 74.69 87 GLY A C 1
ATOM 646 O O . GLY A 1 87 ? -1.886 12.058 -13.746 1.00 74.69 87 GLY A O 1
ATOM 647 N N . HIS A 1 88 ? -0.616 12.524 -15.562 1.00 67.62 88 HIS A N 1
ATOM 648 C CA . HIS A 1 88 ? -1.073 11.399 -16.365 1.00 67.62 88 HIS A CA 1
ATOM 649 C C . HIS A 1 88 ? -0.607 10.074 -15.760 1.00 67.62 88 HIS A C 1
ATOM 651 O O . HIS A 1 88 ? 0.588 9.798 -15.627 1.00 67.62 88 HIS A O 1
ATOM 657 N N . VAL A 1 89 ? -1.576 9.246 -15.399 1.00 70.12 89 VAL A N 1
ATOM 658 C CA . VAL A 1 89 ? -1.344 7.912 -14.862 1.00 70.12 89 VAL A CA 1
ATOM 659 C C . VAL A 1 89 ? -0.978 6.987 -16.024 1.00 70.12 89 VAL A C 1
ATOM 661 O O . VAL A 1 89 ? -1.716 6.963 -17.011 1.00 70.12 89 VAL A O 1
ATOM 664 N N . PRO A 1 90 ? 0.120 6.208 -15.945 1.00 63.72 90 PRO A N 1
ATOM 665 C CA . PRO A 1 90 ? 0.454 5.243 -16.984 1.00 63.72 90 PRO A CA 1
ATOM 666 C C . PRO A 1 90 ? -0.740 4.340 -17.291 1.00 63.72 90 PRO A C 1
ATOM 668 O O . PRO A 1 90 ? -1.386 3.815 -16.380 1.00 63.72 90 PRO A O 1
ATOM 671 N N . LYS A 1 91 ? -1.033 4.153 -18.580 1.00 59.62 91 LYS A N 1
ATOM 672 C CA . LYS A 1 91 ? -2.146 3.313 -19.011 1.00 59.62 91 LYS A CA 1
ATOM 673 C C . LYS A 1 91 ? -1.947 1.900 -18.465 1.00 59.62 91 LYS A C 1
ATOM 675 O O . LYS A 1 91 ? -0.916 1.265 -18.692 1.00 59.62 91 LYS A O 1
ATOM 680 N N . ALA A 1 92 ? -2.933 1.399 -17.733 1.00 59.41 92 ALA A N 1
ATOM 681 C CA . ALA A 1 92 ? -2.956 0.003 -17.334 1.00 59.41 92 ALA A CA 1
ATOM 682 C C . ALA A 1 92 ? -3.503 -0.834 -18.501 1.00 59.41 92 ALA A C 1
ATOM 684 O O . ALA A 1 92 ? -4.557 -0.530 -19.058 1.00 59.41 92 ALA A O 1
ATOM 685 N N . VAL A 1 93 ? -2.789 -1.894 -18.872 1.00 57.66 93 VAL A N 1
ATOM 686 C CA . VAL A 1 93 ? -3.208 -2.882 -19.882 1.00 57.66 93 VAL A CA 1
ATOM 687 C C . VAL A 1 93 ? -3.986 -4.059 -19.262 1.00 57.66 93 VAL A C 1
ATOM 689 O O . VAL A 1 93 ? -4.253 -5.070 -19.907 1.00 57.66 93 VAL A O 1
ATOM 692 N N . GLY A 1 94 ? -4.345 -3.925 -17.984 1.00 53.97 94 GLY A N 1
ATOM 693 C CA . GLY A 1 94 ? -5.082 -4.883 -17.167 1.00 53.97 94 GLY A CA 1
ATOM 694 C C . GLY A 1 94 ? -4.960 -4.533 -15.680 1.00 53.97 94 GLY A C 1
ATOM 695 O O . GLY A 1 94 ? -4.215 -3.623 -15.314 1.00 53.97 94 GLY A O 1
ATOM 696 N N . VAL A 1 95 ? -5.647 -5.276 -14.806 1.00 49.66 95 VAL A N 1
ATOM 697 C CA . VAL A 1 95 ? -5.399 -5.196 -13.351 1.00 49.66 95 VAL A CA 1
ATOM 698 C C . VAL A 1 95 ? -3.930 -5.568 -13.099 1.00 49.66 95 VAL A C 1
ATOM 700 O O . VAL A 1 95 ? -3.451 -6.572 -13.629 1.00 49.66 95 VAL A O 1
ATOM 703 N N . GLY A 1 96 ? -3.184 -4.729 -12.384 1.00 50.59 96 GLY A N 1
ATOM 704 C CA . GLY A 1 96 ? -1.774 -4.962 -12.057 1.00 50.59 96 GLY A CA 1
ATOM 705 C C . GLY A 1 96 ? -0.759 -4.924 -13.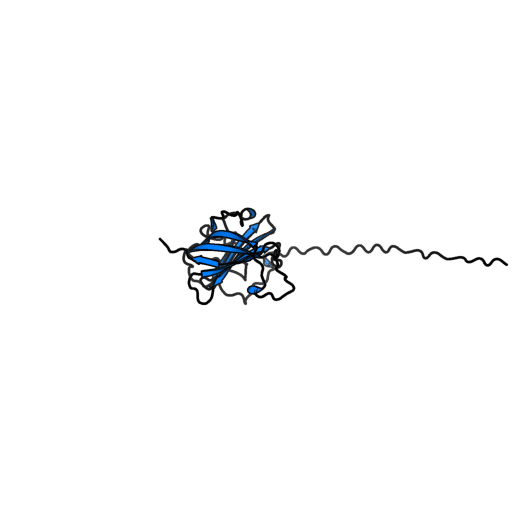198 1.00 50.59 96 GLY A C 1
ATOM 706 O O . GLY A 1 96 ? 0.412 -5.263 -12.978 1.00 50.59 96 GLY A O 1
ATOM 707 N N . THR A 1 97 ? -1.151 -4.502 -14.407 1.00 56.59 97 THR A N 1
ATOM 708 C CA . THR A 1 97 ? -0.240 -4.469 -15.562 1.00 56.59 97 THR A CA 1
ATOM 709 C C . THR A 1 97 ? -0.168 -3.068 -16.154 1.00 56.59 97 THR A C 1
ATOM 711 O O . THR A 1 97 ? -1.078 -2.642 -16.852 1.00 56.59 97 THR A O 1
ATOM 714 N N . ALA A 1 98 ? 0.924 -2.348 -15.888 1.00 61.59 98 ALA A N 1
ATOM 715 C CA . ALA A 1 98 ? 1.240 -1.109 -16.598 1.00 61.59 98 ALA A CA 1
ATOM 716 C C . ALA A 1 98 ? 1.631 -1.412 -18.054 1.00 61.59 98 ALA A C 1
ATOM 718 O O . ALA A 1 98 ? 2.224 -2.463 -18.333 1.00 61.59 98 ALA A O 1
ATOM 719 N N . GLU A 1 99 ? 1.325 -0.492 -18.968 1.00 61.81 99 GLU A N 1
ATOM 720 C CA . GLU A 1 99 ? 1.768 -0.568 -20.358 1.00 61.81 99 GLU A CA 1
ATOM 721 C C . GLU A 1 99 ? 3.301 -0.742 -20.429 1.00 61.81 99 GLU A C 1
ATOM 723 O O . GLU A 1 99 ? 4.054 -0.068 -19.712 1.00 61.81 99 GLU A O 1
ATOM 728 N N . PRO A 1 100 ? 3.811 -1.689 -21.238 1.00 54.56 100 PRO A N 1
ATOM 729 C CA . PRO A 1 100 ? 5.247 -1.865 -21.401 1.00 54.56 100 PRO A CA 1
ATOM 730 C C . PRO A 1 100 ? 5.937 -0.564 -21.849 1.00 54.56 100 PRO A C 1
ATOM 732 O O . PRO A 1 100 ? 5.513 0.076 -22.802 1.00 54.56 100 PRO A O 1
ATOM 735 N N . GLY A 1 101 ? 7.043 -0.199 -21.192 1.00 59.72 101 GLY A N 1
ATOM 736 C CA . GLY A 1 101 ? 7.899 0.925 -21.604 1.00 59.72 101 GLY A CA 1
ATOM 737 C C . GLY A 1 101 ? 7.627 2.264 -20.912 1.00 59.72 101 GLY A C 1
ATOM 738 O O . GLY A 1 101 ? 8.464 3.159 -21.015 1.00 59.72 101 GLY A O 1
ATOM 739 N N . THR A 1 102 ? 6.542 2.402 -20.145 1.00 67.31 102 THR A N 1
ATOM 740 C CA . THR A 1 102 ? 6.288 3.606 -19.337 1.00 67.31 102 THR A CA 1
ATOM 741 C C . THR A 1 102 ? 6.725 3.377 -17.893 1.00 67.31 102 THR A C 1
ATOM 743 O O . THR A 1 102 ? 6.047 2.690 -17.129 1.00 67.31 102 THR A O 1
ATOM 746 N N . ALA A 1 103 ? 7.878 3.928 -17.509 1.00 74.19 103 ALA A N 1
ATOM 747 C CA . ALA A 1 103 ? 8.261 3.970 -16.101 1.00 74.19 103 ALA A CA 1
ATOM 748 C C . ALA A 1 103 ? 7.284 4.881 -15.333 1.00 74.19 103 ALA A C 1
ATOM 750 O O . ALA A 1 103 ? 6.964 5.959 -15.843 1.00 74.19 103 ALA A O 1
ATOM 751 N N . PRO A 1 104 ? 6.820 4.492 -14.131 1.00 80.19 104 PRO A N 1
ATOM 752 C CA . PRO A 1 104 ? 6.025 5.387 -13.302 1.00 80.19 104 PRO A CA 1
ATOM 753 C C . PRO A 1 104 ? 6.786 6.667 -12.957 1.00 80.19 104 PRO A C 1
ATOM 755 O O . PRO A 1 104 ? 8.011 6.649 -12.801 1.00 80.19 104 PRO A O 1
ATOM 758 N N . ASP A 1 105 ? 6.055 7.769 -12.798 1.00 85.12 105 ASP A N 1
ATOM 759 C CA . ASP A 1 105 ? 6.652 9.033 -12.378 1.00 85.12 105 ASP A CA 1
ATOM 760 C C . ASP A 1 105 ? 7.307 8.884 -10.980 1.00 85.12 105 ASP A C 1
ATOM 762 O O . ASP A 1 105 ? 6.687 8.319 -10.071 1.00 85.12 105 ASP A O 1
ATOM 766 N N . PRO A 1 106 ? 8.543 9.381 -10.760 1.00 88.81 106 PRO A N 1
ATOM 767 C CA . PRO A 1 106 ? 9.236 9.279 -9.470 1.00 88.81 106 PRO A CA 1
ATOM 768 C C . PRO A 1 106 ? 8.520 9.939 -8.279 1.00 88.81 106 PRO A C 1
ATOM 770 O O . PRO A 1 106 ? 8.908 9.714 -7.127 1.00 88.81 106 PRO A O 1
ATOM 773 N N . SER A 1 107 ? 7.522 10.787 -8.532 1.00 90.75 107 SER A N 1
ATOM 774 C CA . SER A 1 107 ? 6.645 11.354 -7.504 1.00 90.75 107 SER A CA 1
ATOM 775 C C . SER A 1 107 ? 5.808 10.289 -6.788 1.00 90.75 107 SER A C 1
ATOM 777 O O . SER A 1 107 ? 5.523 10.462 -5.603 1.00 90.75 107 SER A O 1
ATOM 779 N N . TYR A 1 108 ? 5.504 9.158 -7.437 1.00 92.00 108 TYR A N 1
ATOM 780 C CA . TYR A 1 108 ? 4.879 8.002 -6.794 1.00 92.00 108 TYR A CA 1
ATOM 781 C C . TYR A 1 108 ? 5.908 7.250 -5.942 1.00 92.00 108 TYR A C 1
ATOM 783 O O . TYR A 1 108 ? 6.824 6.605 -6.463 1.00 92.00 108 TYR A O 1
ATOM 791 N N . LYS A 1 109 ? 5.773 7.324 -4.613 1.00 95.69 109 LYS A N 1
ATOM 792 C CA . LYS A 1 109 ? 6.754 6.739 -3.685 1.00 95.69 109 LYS A CA 1
ATOM 793 C C . LYS A 1 109 ? 6.225 6.500 -2.274 1.00 95.69 109 LYS A C 1
ATOM 795 O O . LYS A 1 109 ? 5.325 7.185 -1.798 1.00 95.69 109 LYS A O 1
ATOM 800 N N . ILE A 1 110 ? 6.889 5.608 -1.549 1.00 97.56 110 ILE A N 1
ATOM 801 C CA . ILE A 1 110 ? 6.848 5.542 -0.087 1.00 97.56 110 ILE A CA 1
ATOM 802 C C . ILE A 1 110 ? 7.782 6.620 0.470 1.00 97.56 110 ILE A C 1
ATOM 804 O O . ILE A 1 110 ? 9.005 6.517 0.367 1.00 97.56 110 ILE A O 1
ATOM 808 N N . ALA A 1 111 ? 7.209 7.672 1.051 1.00 97.25 111 ALA A N 1
ATOM 809 C CA . ALA A 1 111 ? 7.964 8.785 1.626 1.00 97.25 111 ALA A CA 1
ATOM 810 C C . ALA A 1 111 ? 8.479 8.493 3.045 1.00 97.25 111 ALA A C 1
ATOM 812 O O . ALA A 1 111 ? 9.512 9.029 3.441 1.00 97.25 111 ALA A O 1
ATOM 813 N N . SER A 1 112 ? 7.777 7.649 3.806 1.00 98.06 112 SER A N 1
ATOM 814 C CA . SER A 1 112 ? 8.152 7.259 5.169 1.00 98.06 112 SER A CA 1
ATOM 815 C C . SER A 1 112 ? 7.701 5.829 5.452 1.00 98.06 112 SER A C 1
ATOM 817 O O . SER A 1 112 ? 6.572 5.475 5.130 1.00 98.06 112 SER A O 1
ATOM 819 N N . ASP A 1 113 ? 8.573 5.019 6.051 1.00 97.75 113 ASP A N 1
ATOM 820 C CA . ASP A 1 113 ? 8.311 3.621 6.427 1.00 97.75 113 ASP A CA 1
ATOM 821 C C . ASP A 1 113 ? 9.085 3.258 7.714 1.00 97.75 113 ASP A C 1
ATOM 823 O O . ASP A 1 113 ? 10.097 2.548 7.675 1.00 97.75 113 ASP A O 1
ATOM 827 N N . PRO A 1 114 ? 8.680 3.804 8.877 1.00 97.88 114 PRO A N 1
ATOM 828 C CA . PRO A 1 114 ? 9.410 3.629 10.131 1.00 97.88 114 PRO A CA 1
ATOM 829 C C . PRO A 1 114 ? 9.503 2.167 10.586 1.00 97.88 114 PRO A C 1
ATOM 831 O O . PRO A 1 114 ? 10.500 1.788 11.203 1.00 97.88 114 PRO A O 1
ATOM 834 N N . GLN A 1 115 ? 8.503 1.335 10.270 1.00 97.69 115 GLN A N 1
ATOM 835 C CA . GLN A 1 115 ? 8.514 -0.098 10.590 1.00 97.69 115 GLN A CA 1
ATOM 836 C C . GLN A 1 115 ? 9.180 -0.962 9.512 1.00 97.69 115 GLN A C 1
ATOM 838 O O . GLN A 1 115 ? 9.276 -2.175 9.697 1.00 97.69 115 GLN A O 1
ATOM 843 N N . LYS A 1 116 ? 9.711 -0.357 8.439 1.00 96.75 116 LYS A N 1
ATOM 844 C CA . LYS A 1 116 ? 10.482 -1.041 7.389 1.00 96.75 116 LYS A CA 1
ATOM 845 C C . LYS A 1 116 ? 9.684 -2.125 6.656 1.00 96.75 116 LYS A C 1
ATOM 847 O O . LYS A 1 116 ? 10.256 -3.133 6.229 1.00 96.75 116 LYS A O 1
ATOM 852 N N . LEU A 1 117 ? 8.379 -1.919 6.488 1.00 95.75 117 LEU A N 1
ATOM 853 C CA . LEU A 1 117 ? 7.483 -2.832 5.780 1.00 95.75 117 LEU A CA 1
ATOM 854 C C . LEU A 1 117 ? 7.947 -3.074 4.329 1.00 95.75 117 LEU A C 1
ATOM 856 O O . LEU A 1 117 ? 7.882 -4.200 3.824 1.00 95.75 117 LEU A O 1
ATOM 860 N N . PHE A 1 118 ? 8.503 -2.040 3.697 1.00 96.25 118 PHE A N 1
ATOM 861 C CA . PHE A 1 118 ? 8.949 -2.010 2.305 1.00 96.25 118 PHE A CA 1
ATOM 862 C C . PHE A 1 118 ? 10.474 -2.019 2.153 1.00 96.25 118 PHE A C 1
ATOM 864 O O . PHE A 1 118 ? 10.978 -1.739 1.068 1.00 96.25 118 PHE A O 1
ATOM 871 N N . ALA A 1 119 ? 11.245 -2.379 3.186 1.00 94.88 119 ALA A N 1
ATOM 872 C CA . ALA A 1 119 ? 12.712 -2.315 3.132 1.00 94.88 119 ALA A CA 1
ATOM 873 C C . ALA A 1 119 ? 13.347 -3.097 1.967 1.00 94.88 119 ALA A C 1
ATOM 875 O O . ALA A 1 119 ? 14.383 -2.684 1.453 1.00 94.88 119 ALA A O 1
ATOM 876 N N . MET A 1 120 ? 12.729 -4.199 1.527 1.00 91.50 120 MET A N 1
ATOM 877 C CA . MET A 1 120 ? 13.211 -4.970 0.371 1.00 91.50 120 MET A CA 1
ATOM 878 C C . MET A 1 120 ? 12.847 -4.339 -0.979 1.00 91.50 120 MET A C 1
ATOM 880 O O . MET A 1 120 ? 13.593 -4.494 -1.941 1.00 91.50 120 MET A O 1
ATOM 884 N N . ALA A 1 121 ? 11.709 -3.646 -1.060 1.00 91.19 121 ALA A N 1
ATOM 885 C CA . ALA A 1 121 ? 11.272 -2.946 -2.266 1.00 91.19 121 ALA A CA 1
ATOM 886 C C . ALA A 1 121 ? 11.979 -1.592 -2.414 1.00 91.19 121 ALA A C 1
ATOM 888 O O . ALA A 1 121 ? 12.305 -1.162 -3.519 1.00 91.19 121 ALA A O 1
ATOM 889 N N . GLY A 1 122 ? 12.269 -0.914 -1.308 1.00 94.19 122 GLY A N 1
ATOM 890 C CA . GLY A 1 122 ? 12.679 0.483 -1.326 1.00 94.19 122 GLY A CA 1
ATOM 891 C C . GLY A 1 122 ? 11.507 1.420 -1.653 1.00 94.19 122 GLY A C 1
ATOM 892 O O . GLY A 1 122 ? 10.362 0.981 -1.734 1.00 94.19 122 GLY A O 1
ATOM 893 N N . PRO A 1 123 ? 11.779 2.724 -1.827 1.00 94.88 123 PRO A N 1
ATOM 894 C CA . PRO A 1 123 ? 10.725 3.736 -1.795 1.00 94.88 123 PRO A CA 1
ATOM 895 C C . PRO A 1 123 ? 9.999 3.963 -3.125 1.00 94.88 123 PRO A C 1
ATOM 897 O O . PRO A 1 123 ? 8.915 4.525 -3.116 1.00 94.88 123 PRO A O 1
ATOM 900 N N . THR A 1 124 ? 10.579 3.597 -4.267 1.00 93.12 124 THR A N 1
ATOM 901 C CA . THR A 1 124 ? 9.973 3.844 -5.590 1.00 93.12 124 THR A CA 1
ATOM 902 C C . THR A 1 124 ? 9.069 2.698 -6.032 1.00 93.12 124 THR A C 1
ATOM 904 O O . THR A 1 124 ? 9.170 1.604 -5.483 1.00 93.12 124 THR A O 1
ATOM 907 N N . PHE A 1 125 ? 8.261 2.919 -7.069 1.00 90.38 125 PHE A N 1
ATOM 908 C CA . PHE A 1 125 ? 7.442 1.886 -7.708 1.00 90.38 125 PHE A CA 1
ATOM 909 C C . PHE A 1 125 ? 7.879 1.640 -9.152 1.00 90.38 125 PHE A C 1
ATOM 911 O O . PHE A 1 125 ? 8.375 2.545 -9.820 1.00 90.38 125 PHE A O 1
ATOM 918 N N . ASP A 1 126 ? 7.707 0.407 -9.624 1.00 86.25 126 ASP A N 1
ATOM 919 C CA . ASP A 1 126 ? 7.862 0.049 -11.041 1.00 86.25 126 ASP A CA 1
ATOM 920 C C . ASP A 1 126 ? 6.515 -0.253 -11.718 1.00 86.25 126 ASP A C 1
ATOM 922 O O . ASP A 1 126 ? 6.458 -0.397 -12.940 1.00 86.25 126 ASP A O 1
ATOM 926 N N . ARG A 1 127 ? 5.426 -0.288 -10.936 1.00 83.94 127 ARG A N 1
ATOM 927 C CA . ARG A 1 127 ? 4.043 -0.391 -11.407 1.00 83.94 127 ARG A CA 1
ATOM 928 C C . ARG A 1 127 ? 3.151 0.572 -10.642 1.00 83.94 127 ARG A C 1
ATOM 930 O O . ARG A 1 127 ? 3.194 0.611 -9.413 1.00 83.94 127 ARG A O 1
ATOM 937 N N . VAL A 1 128 ? 2.340 1.314 -11.386 1.00 85.50 128 VAL A N 1
ATOM 938 C CA . VAL A 1 128 ? 1.325 2.231 -10.869 1.00 85.50 128 VAL A CA 1
ATOM 939 C C . VAL A 1 128 ? 0.107 2.128 -11.778 1.00 85.50 128 VAL A C 1
ATOM 941 O O . VAL A 1 128 ? 0.240 2.241 -12.994 1.00 85.50 128 VAL A O 1
ATOM 944 N N . ALA A 1 129 ? -1.060 1.921 -11.182 1.00 85.00 129 ALA A N 1
ATOM 945 C CA . ALA A 1 129 ? -2.357 2.048 -11.820 1.00 85.00 129 ALA A CA 1
ATOM 946 C C . ALA A 1 129 ? -3.266 2.832 -10.868 1.00 85.00 129 ALA A C 1
ATOM 948 O O . ALA A 1 129 ? -3.685 2.340 -9.824 1.00 85.00 129 ALA A O 1
ATOM 949 N N . ASP A 1 130 ? -3.521 4.088 -11.201 1.00 86.69 130 ASP A N 1
ATOM 950 C CA . ASP A 1 130 ? -4.222 5.041 -10.349 1.00 86.69 130 ASP A CA 1
ATOM 951 C C . ASP A 1 130 ? -5.571 5.440 -10.979 1.00 86.69 130 ASP A C 1
ATOM 953 O O . ASP A 1 130 ? -5.638 6.171 -11.962 1.00 86.69 130 ASP A O 1
ATOM 957 N N . TYR A 1 131 ? -6.661 4.935 -10.400 1.00 84.06 131 TYR A N 1
ATOM 958 C CA . TYR A 1 131 ? -8.055 5.161 -10.803 1.00 84.06 131 TYR A CA 1
ATOM 959 C C . TYR A 1 131 ? -8.776 6.078 -9.811 1.00 84.06 131 TYR A C 1
ATOM 961 O O . TYR A 1 131 ? -9.960 5.877 -9.500 1.00 84.06 131 TYR A O 1
ATOM 969 N N . TRP A 1 132 ? -8.050 7.044 -9.253 1.00 84.00 132 TRP A N 1
ATOM 970 C CA . TRP A 1 132 ? -8.562 7.947 -8.235 1.00 84.00 132 TRP A CA 1
ATOM 971 C C . TRP A 1 132 ? -9.963 8.512 -8.555 1.00 84.00 132 TRP A C 1
ATOM 973 O O . TRP A 1 132 ? -10.225 8.901 -9.699 1.00 84.00 132 TRP A O 1
ATOM 983 N N . PRO A 1 133 ? -10.872 8.603 -7.558 1.00 87.50 133 PRO A N 1
ATOM 984 C CA . PRO A 1 133 ? -10.715 8.217 -6.147 1.00 87.50 133 PRO A CA 1
ATOM 985 C C . PRO A 1 133 ? -11.028 6.752 -5.834 1.00 87.50 133 PRO A C 1
ATOM 987 O O . PRO A 1 133 ? -10.978 6.363 -4.673 1.00 87.50 133 PRO A O 1
ATOM 990 N N . ARG A 1 134 ? -11.358 5.942 -6.843 1.00 88.00 134 ARG A N 1
ATOM 991 C CA . ARG A 1 134 ? -11.982 4.631 -6.629 1.00 88.00 134 ARG A CA 1
ATOM 992 C C . ARG A 1 134 ? -10.991 3.547 -6.246 1.00 88.00 134 ARG A C 1
ATOM 994 O O . ARG A 1 134 ? -11.281 2.745 -5.367 1.00 88.00 134 ARG A O 1
ATOM 1001 N N . HIS A 1 135 ? -9.855 3.512 -6.932 1.00 89.81 135 HIS A N 1
ATOM 1002 C CA . HIS A 1 135 ? -8.883 2.438 -6.793 1.00 89.81 135 HIS A CA 1
ATOM 1003 C C . HIS A 1 135 ? -7.473 2.942 -7.093 1.00 89.81 135 HIS A C 1
ATOM 1005 O O . HIS A 1 135 ? -7.294 3.777 -7.975 1.00 89.81 135 HIS A O 1
ATOM 1011 N N . VAL A 1 136 ? -6.471 2.436 -6.384 1.00 90.50 136 VAL A N 1
ATOM 1012 C CA . VAL A 1 136 ? -5.057 2.650 -6.700 1.00 90.50 136 VAL A CA 1
ATOM 1013 C C . VAL A 1 136 ? -4.309 1.356 -6.446 1.00 90.50 136 VAL A C 1
ATOM 1015 O O . VAL A 1 136 ? -4.404 0.781 -5.367 1.00 90.50 136 VAL A O 1
ATOM 1018 N N . GLU A 1 137 ? -3.498 0.949 -7.403 1.00 90.44 137 GLU A N 1
ATOM 1019 C CA . GLU A 1 137 ? -2.568 -0.156 -7.276 1.00 90.44 137 GLU A CA 1
ATOM 1020 C C . GLU A 1 137 ? -1.155 0.360 -7.528 1.00 90.44 137 GLU A C 1
ATOM 1022 O O . GLU A 1 137 ? -0.863 0.960 -8.563 1.00 90.44 137 GLU A O 1
ATOM 1027 N N . VAL A 1 138 ? -0.259 0.128 -6.576 1.00 90.69 138 VAL A N 1
ATOM 1028 C CA . VAL A 1 138 ? 1.166 0.413 -6.746 1.00 90.69 138 VAL A CA 1
ATOM 1029 C C . VAL A 1 138 ? 1.984 -0.786 -6.319 1.00 90.69 138 VAL A C 1
ATOM 1031 O O . VAL A 1 138 ? 1.609 -1.527 -5.408 1.00 90.69 138 VAL A O 1
ATOM 1034 N N . GLY A 1 139 ? 3.138 -0.975 -6.944 1.00 90.75 139 GLY A N 1
ATOM 1035 C CA . GLY A 1 139 ? 4.019 -2.049 -6.535 1.00 90.75 139 GLY A CA 1
ATOM 1036 C C . GLY A 1 139 ? 5.421 -1.973 -7.099 1.00 90.75 139 GLY A C 1
ATOM 1037 O O . GLY A 1 139 ? 5.783 -1.084 -7.875 1.00 90.75 139 GLY A O 1
ATOM 1038 N N . LYS A 1 140 ? 6.230 -2.911 -6.615 1.00 90.56 140 LYS A N 1
ATOM 1039 C CA . LYS A 1 140 ? 7.641 -3.025 -6.937 1.00 90.56 140 LYS A CA 1
ATOM 1040 C C . LYS A 1 140 ? 8.090 -4.469 -7.005 1.00 90.56 140 LYS A C 1
ATOM 1042 O O . LYS A 1 140 ? 7.864 -5.248 -6.076 1.00 90.56 140 LYS A O 1
ATOM 1047 N N . THR A 1 141 ? 8.822 -4.794 -8.059 1.00 89.06 141 THR A N 1
ATOM 1048 C CA . THR A 1 141 ? 9.565 -6.046 -8.160 1.00 89.06 141 THR A CA 1
ATOM 1049 C C . THR A 1 141 ? 10.669 -6.094 -7.098 1.00 89.06 141 THR A C 1
ATOM 1051 O O . THR A 1 141 ? 11.501 -5.192 -6.986 1.00 89.06 141 THR A O 1
ATOM 1054 N N . ILE A 1 142 ? 10.699 -7.179 -6.329 1.00 88.50 142 ILE A N 1
ATOM 1055 C CA . ILE A 1 142 ? 11.706 -7.502 -5.319 1.00 88.50 142 ILE A CA 1
ATOM 1056 C C . ILE A 1 142 ? 12.487 -8.74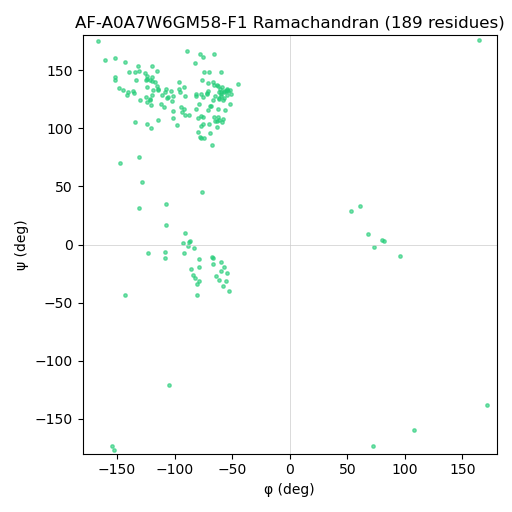8 -5.748 1.00 88.50 142 ILE A C 1
ATOM 1058 O O . ILE A 1 142 ? 11.927 -9.749 -6.195 1.00 88.50 142 ILE A O 1
ATOM 1062 N N . MET A 1 143 ? 13.816 -8.688 -5.629 1.00 84.62 143 MET A N 1
ATOM 1063 C CA . MET A 1 143 ? 14.720 -9.805 -5.953 1.00 84.62 143 MET A CA 1
ATOM 1064 C C . MET A 1 143 ? 14.527 -10.395 -7.369 1.00 84.62 143 MET A C 1
ATOM 1066 O O . MET A 1 143 ? 14.770 -11.577 -7.598 1.00 84.62 143 MET A O 1
ATOM 1070 N N . GLY A 1 144 ? 14.069 -9.576 -8.322 1.00 79.31 144 GLY A N 1
ATOM 1071 C CA . GLY A 1 144 ? 13.923 -9.935 -9.736 1.00 79.31 144 GLY A CA 1
ATOM 1072 C C . GLY A 1 144 ? 12.766 -10.878 -10.086 1.00 79.31 144 GLY A C 1
ATOM 1073 O O . GLY A 1 144 ? 12.602 -11.175 -11.265 1.00 79.31 144 GLY A O 1
ATOM 1074 N N . LYS A 1 145 ? 11.978 -11.356 -9.111 1.00 77.81 145 LYS A N 1
ATOM 1075 C CA . LYS A 1 145 ? 10.852 -12.279 -9.366 1.00 77.81 145 LYS A CA 1
ATOM 1076 C C . LYS A 1 145 ? 9.636 -12.038 -8.480 1.00 77.81 145 LYS A C 1
ATOM 1078 O O . LYS A 1 145 ? 8.522 -12.057 -8.983 1.00 77.81 145 LYS A O 1
ATOM 1083 N N . ALA A 1 146 ? 9.846 -11.803 -7.188 1.00 84.69 146 ALA A N 1
ATOM 1084 C CA . ALA A 1 146 ? 8.746 -11.512 -6.283 1.00 84.69 146 ALA A CA 1
ATOM 1085 C C . ALA A 1 146 ? 8.288 -10.053 -6.441 1.00 84.69 146 ALA A C 1
ATOM 1087 O O . ALA A 1 146 ? 8.986 -9.217 -7.014 1.00 84.69 146 ALA A O 1
ATOM 1088 N N . PHE A 1 147 ? 7.109 -9.736 -5.928 1.00 88.12 147 PHE A N 1
ATOM 1089 C CA . PHE A 1 147 ? 6.460 -8.441 -6.086 1.00 88.12 147 PHE A CA 1
ATOM 1090 C C . PHE A 1 147 ? 5.887 -7.989 -4.745 1.00 88.12 147 PHE A C 1
ATOM 1092 O O . PHE A 1 147 ? 5.222 -8.766 -4.072 1.00 88.12 147 PHE A O 1
ATOM 1099 N N . SER A 1 148 ? 6.162 -6.755 -4.329 1.00 92.81 148 SER A N 1
ATOM 1100 C CA . SER A 1 148 ? 5.515 -6.111 -3.180 1.00 92.81 148 SER A CA 1
ATOM 1101 C C . SER A 1 148 ? 4.492 -5.121 -3.707 1.00 92.81 148 SER A C 1
ATOM 1103 O O . SER A 1 148 ? 4.838 -4.314 -4.568 1.00 92.81 148 SER A O 1
ATOM 1105 N N . PHE A 1 149 ? 3.272 -5.137 -3.180 1.00 93.00 149 PHE A N 1
ATOM 1106 C CA . PHE A 1 149 ? 2.198 -4.301 -3.709 1.00 93.00 149 PHE A CA 1
ATOM 1107 C C . PHE A 1 149 ? 1.275 -3.747 -2.633 1.00 93.00 149 PHE A C 1
ATOM 1109 O O . PHE A 1 149 ? 1.184 -4.277 -1.523 1.00 93.00 149 PHE A O 1
ATOM 1116 N N . ILE A 1 150 ? 0.615 -2.652 -2.993 1.00 95.81 150 ILE A N 1
ATOM 1117 C CA . ILE A 1 150 ? -0.372 -1.934 -2.199 1.00 95.81 150 ILE A CA 1
ATOM 1118 C C . ILE A 1 150 ? -1.592 -1.740 -3.093 1.00 95.81 150 ILE A C 1
ATOM 1120 O O . ILE A 1 150 ? -1.473 -1.167 -4.176 1.00 95.81 150 ILE A O 1
ATOM 1124 N N . LEU A 1 151 ? -2.746 -2.194 -2.619 1.00 94.75 151 LEU A N 1
ATOM 1125 C CA . LEU A 1 151 ? -4.049 -1.907 -3.202 1.00 94.75 151 LEU A CA 1
ATOM 1126 C C . LEU A 1 151 ? -4.785 -0.954 -2.271 1.00 94.75 151 LEU A C 1
ATOM 1128 O O . LEU A 1 151 ? -4.841 -1.183 -1.059 1.00 94.75 151 LEU A O 1
ATOM 1132 N N . LEU A 1 152 ? -5.330 0.109 -2.841 1.00 95.44 152 LEU A N 1
ATOM 1133 C CA . LEU A 1 152 ? -6.178 1.063 -2.159 1.00 95.44 152 LEU A CA 1
ATOM 1134 C C . LEU A 1 152 ? -7.538 1.076 -2.836 1.00 95.44 152 LEU A C 1
ATOM 1136 O O . LEU A 1 152 ? -7.613 1.303 -4.039 1.00 95.44 152 LEU A O 1
ATOM 1140 N N . ASP A 1 153 ? -8.596 0.922 -2.054 1.00 94.50 153 ASP A N 1
ATOM 1141 C CA . ASP A 1 153 ? -9.977 1.015 -2.528 1.00 94.50 153 ASP A CA 1
ATOM 1142 C C . ASP A 1 153 ? -10.718 2.110 -1.765 1.00 94.50 153 ASP A C 1
ATOM 1144 O O . ASP A 1 153 ? -10.505 2.295 -0.565 1.00 94.50 153 ASP A O 1
ATOM 1148 N N . GLU A 1 154 ? -11.576 2.858 -2.456 1.00 93.38 154 GLU A N 1
ATOM 1149 C CA . GLU A 1 154 ? -12.446 3.851 -1.825 1.00 93.38 154 GLU A CA 1
ATOM 1150 C C . GLU A 1 154 ? -13.261 3.203 -0.701 1.00 93.38 154 GLU A C 1
ATOM 1152 O O . GLU A 1 154 ? -13.928 2.190 -0.912 1.00 93.38 154 GLU A O 1
ATOM 1157 N N . LEU A 1 155 ? -13.237 3.803 0.493 1.00 91.75 155 LEU A N 1
ATOM 1158 C CA . LEU A 1 155 ? -14.061 3.347 1.606 1.00 91.75 155 LEU A CA 1
ATOM 1159 C C . LEU A 1 155 ? -15.437 4.036 1.537 1.00 91.75 155 LEU A C 1
ATOM 1161 O O . LEU A 1 155 ? -15.519 5.246 1.790 1.00 91.75 155 LEU A O 1
ATOM 1165 N N . PRO A 1 156 ? -16.536 3.310 1.239 1.00 89.56 156 PRO A N 1
ATOM 1166 C CA . PRO A 1 156 ? -17.840 3.934 1.046 1.00 89.56 156 PRO A CA 1
ATOM 1167 C C . PRO A 1 156 ? -18.272 4.750 2.268 1.00 89.56 156 PRO A C 1
ATOM 1169 O O . PRO A 1 156 ? -18.193 4.289 3.405 1.00 89.56 156 PRO A O 1
ATOM 1172 N N . GLY A 1 157 ? -18.734 5.979 2.029 1.00 89.56 157 GLY A N 1
ATOM 1173 C CA . GLY A 1 157 ? -19.193 6.885 3.087 1.00 89.56 157 GLY A CA 1
ATOM 1174 C C . GLY A 1 157 ? -18.087 7.648 3.823 1.00 89.56 157 GLY A C 1
ATOM 1175 O O . GLY A 1 157 ? -18.410 8.417 4.726 1.00 89.56 157 GLY A O 1
ATOM 1176 N N . THR A 1 158 ? -16.814 7.498 3.430 1.00 91.88 158 THR A N 1
ATOM 1177 C CA . THR A 1 158 ? -15.679 8.158 4.104 1.00 91.88 158 THR A CA 1
ATOM 1178 C C . THR A 1 158 ? -14.757 8.868 3.097 1.00 91.88 158 THR A C 1
ATOM 1180 O O . THR A 1 158 ? -13.672 8.369 2.796 1.00 91.88 158 THR A O 1
ATOM 1183 N N . PRO A 1 159 ? -15.162 10.032 2.544 1.00 87.94 159 PRO A N 1
ATOM 1184 C CA . PRO A 1 159 ? -14.375 10.738 1.534 1.00 87.94 159 PRO A CA 1
ATOM 1185 C C . PRO A 1 159 ? -12.946 11.022 2.007 1.00 87.94 159 PRO A C 1
ATOM 1187 O O . PRO A 1 159 ? -12.738 11.505 3.119 1.00 87.94 159 PRO A O 1
ATOM 1190 N N . GLY A 1 160 ? -11.964 10.735 1.154 1.00 88.19 160 GLY A N 1
ATOM 1191 C CA . GLY A 1 160 ? -10.548 10.931 1.475 1.00 88.19 160 GLY A CA 1
ATOM 1192 C C . GLY A 1 160 ? -9.917 9.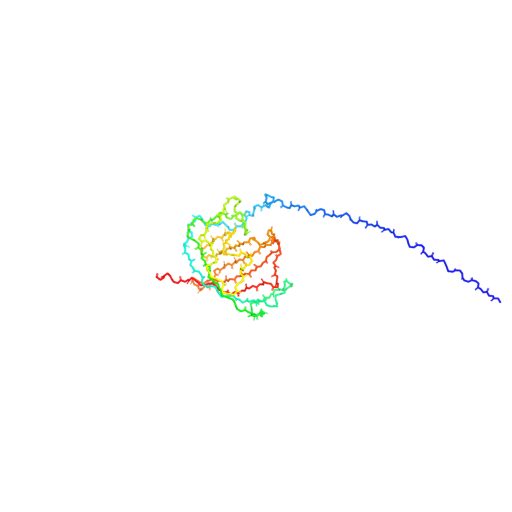832 2.333 1.00 88.19 160 GLY A C 1
ATOM 1193 O O . GLY A 1 160 ? -8.735 9.940 2.656 1.00 88.19 160 GLY A O 1
ATOM 1194 N N . THR A 1 161 ? -10.657 8.767 2.650 1.00 95.00 161 THR A N 1
ATOM 1195 C CA . THR A 1 161 ? -10.129 7.550 3.271 1.00 95.00 161 THR A CA 1
ATOM 1196 C C . THR A 1 161 ? -10.291 6.372 2.318 1.00 95.00 161 THR A C 1
ATOM 1198 O O . THR A 1 161 ? -11.340 6.181 1.706 1.00 95.00 161 THR A O 1
ATOM 1201 N N . MET A 1 162 ? -9.248 5.557 2.216 1.00 96.31 162 MET A N 1
ATOM 1202 C CA . MET A 1 162 ? -9.228 4.328 1.431 1.00 96.31 162 MET A CA 1
ATOM 1203 C C . MET A 1 162 ? -8.943 3.139 2.340 1.00 96.31 162 MET A C 1
ATOM 1205 O O . MET A 1 162 ? -8.134 3.251 3.267 1.00 96.31 162 MET A O 1
ATOM 1209 N N . SER A 1 163 ? -9.560 1.992 2.072 1.00 97.19 163 SER A N 1
ATOM 1210 C CA . SER A 1 163 ? -9.077 0.729 2.626 1.00 97.19 163 SER A CA 1
ATOM 1211 C C . SER A 1 163 ? -7.766 0.354 1.951 1.00 97.19 163 SER A C 1
ATOM 1213 O O . SER A 1 163 ? -7.633 0.508 0.742 1.00 97.19 163 SER A O 1
ATOM 1215 N N . ALA A 1 164 ? -6.812 -0.142 2.729 1.00 97.69 164 ALA A N 1
ATOM 1216 C CA . ALA A 1 164 ? -5.501 -0.544 2.251 1.00 97.69 164 ALA A CA 1
ATOM 1217 C C . ALA A 1 164 ? -5.312 -2.051 2.413 1.00 97.69 164 ALA A C 1
ATOM 1219 O O . ALA A 1 164 ? -5.555 -2.600 3.490 1.00 97.69 164 ALA A O 1
ATOM 1220 N N . PHE A 1 165 ? -4.819 -2.696 1.362 1.00 96.44 165 PHE A N 1
ATOM 1221 C CA . PHE A 1 165 ? -4.321 -4.064 1.369 1.00 96.44 165 PHE A CA 1
ATOM 1222 C C . PHE A 1 165 ? -2.864 -4.048 0.909 1.00 96.44 165 PHE A C 1
ATOM 1224 O O . PHE A 1 165 ? -2.549 -3.535 -0.160 1.00 96.44 165 PHE A O 1
ATOM 1231 N N . VAL A 1 166 ? -1.965 -4.596 1.719 1.00 96.88 166 VAL A N 1
ATOM 1232 C CA . VAL A 1 166 ? -0.533 -4.663 1.414 1.00 96.88 166 VAL A CA 1
ATOM 1233 C C . VAL A 1 166 ? -0.097 -6.110 1.496 1.00 96.88 166 VAL A C 1
ATOM 1235 O O . VAL A 1 166 ? -0.318 -6.772 2.514 1.00 96.88 166 VAL A O 1
ATOM 1238 N N . SER A 1 167 ? 0.538 -6.606 0.441 1.00 95.31 167 SER A N 1
ATOM 1239 C CA . SER A 1 167 ? 1.072 -7.960 0.453 1.00 95.31 167 SER A CA 1
ATOM 1240 C C . SER A 1 167 ? 2.265 -8.129 -0.486 1.00 95.31 167 SER A C 1
ATOM 1242 O O . SER A 1 167 ? 2.785 -7.175 -1.074 1.00 95.31 167 SER A O 1
ATOM 1244 N N . ARG A 1 168 ? 2.744 -9.368 -0.556 1.00 93.56 168 ARG A N 1
ATOM 1245 C CA . ARG A 1 168 ? 3.772 -9.830 -1.476 1.00 93.56 168 ARG A CA 1
ATOM 1246 C C . ARG A 1 168 ? 3.188 -10.922 -2.347 1.00 93.56 168 ARG A C 1
ATOM 1248 O O . ARG A 1 168 ? 2.276 -11.629 -1.937 1.00 93.56 168 ARG A O 1
ATOM 1255 N N . ALA A 1 169 ? 3.744 -11.069 -3.530 1.00 88.50 169 ALA A N 1
ATOM 1256 C CA . ALA A 1 169 ? 3.415 -12.131 -4.453 1.00 88.50 169 ALA A CA 1
ATOM 1257 C C . ALA A 1 169 ? 4.703 -12.744 -5.001 1.00 88.50 169 ALA A C 1
ATOM 1259 O O . ALA A 1 169 ? 5.685 -12.031 -5.224 1.00 88.50 169 ALA A O 1
ATOM 1260 N N . ALA A 1 170 ? 4.725 -14.063 -5.185 1.00 83.19 170 ALA A N 1
ATOM 1261 C CA . ALA A 1 170 ? 5.857 -14.738 -5.823 1.00 83.19 170 ALA A CA 1
ATOM 1262 C C . ALA A 1 170 ? 5.743 -14.707 -7.356 1.00 83.19 170 ALA A C 1
ATOM 1264 O O . ALA A 1 170 ? 6.760 -14.737 -8.047 1.00 83.19 170 ALA A O 1
ATOM 1265 N N . ASP A 1 171 ? 4.513 -14.619 -7.867 1.00 73.19 171 ASP A N 1
ATOM 1266 C CA . ASP A 1 171 ? 4.161 -14.527 -9.281 1.00 73.19 171 ASP A CA 1
ATOM 1267 C C . ASP A 1 171 ? 2.798 -13.821 -9.457 1.00 73.19 171 ASP A C 1
ATOM 1269 O O . ASP A 1 171 ? 2.225 -13.298 -8.504 1.00 73.19 171 ASP A O 1
ATOM 1273 N N . ALA A 1 172 ? 2.272 -13.783 -10.685 1.00 61.44 172 ALA A N 1
ATOM 1274 C CA . ALA A 1 172 ? 1.015 -13.103 -11.005 1.00 61.44 172 ALA A CA 1
ATOM 1275 C C . ALA A 1 172 ? -0.244 -13.751 -10.390 1.00 61.44 172 ALA A C 1
ATOM 1277 O O . ALA A 1 172 ? -1.317 -13.156 -10.464 1.00 61.44 172 ALA A O 1
ATOM 1278 N N . VAL A 1 173 ? -0.144 -14.960 -9.826 1.00 69.44 173 VAL A N 1
ATOM 1279 C CA . VAL A 1 173 ? -1.301 -15.742 -9.357 1.00 69.44 173 VAL A CA 1
ATOM 1280 C C . VAL A 1 173 ? -1.225 -16.127 -7.877 1.00 69.44 173 VAL A C 1
ATOM 1282 O O . VAL A 1 173 ? -2.207 -16.632 -7.335 1.00 69.44 173 VAL A O 1
ATOM 1285 N N . THR A 1 174 ? -0.103 -15.876 -7.197 1.00 82.25 174 THR A N 1
ATOM 1286 C CA . THR A 1 174 ? 0.113 -16.274 -5.799 1.00 82.25 174 THR A CA 1
ATOM 1287 C C . THR A 1 174 ? 0.393 -15.087 -4.883 1.00 82.25 174 THR A C 1
ATOM 1289 O O . THR A 1 174 ? 1.387 -14.384 -5.034 1.00 82.25 174 THR A O 1
ATOM 1292 N N . VAL A 1 175 ? -0.458 -14.903 -3.870 1.00 87.81 175 VAL A N 1
ATOM 1293 C CA . VAL A 1 175 ? -0.246 -13.947 -2.770 1.00 87.81 175 VAL A CA 1
ATOM 1294 C C . VAL A 1 175 ? 0.377 -14.668 -1.571 1.00 87.81 175 VAL A C 1
ATOM 1296 O O . VAL A 1 175 ? -0.012 -15.787 -1.235 1.00 87.81 175 VAL A O 1
ATOM 1299 N N . ASP A 1 176 ? 1.328 -14.023 -0.899 1.00 91.62 176 ASP A N 1
ATOM 1300 C CA . ASP A 1 176 ? 1.919 -14.495 0.350 1.00 91.62 176 ASP A CA 1
ATOM 1301 C C . ASP A 1 176 ? 0.932 -14.292 1.504 1.00 91.62 176 ASP A C 1
ATOM 1303 O O . ASP A 1 176 ? 0.899 -13.248 2.159 1.00 91.62 176 ASP A O 1
ATOM 1307 N N . VAL A 1 177 ? 0.130 -15.323 1.768 1.00 92.12 177 VAL A N 1
ATOM 1308 C CA . VAL A 1 177 ? -0.873 -15.324 2.844 1.00 92.12 177 VAL A CA 1
ATOM 1309 C C . VAL A 1 177 ? -0.274 -15.119 4.237 1.00 92.12 177 VAL A C 1
ATOM 1311 O O . VAL A 1 177 ? -0.972 -14.657 5.136 1.00 92.12 177 VAL A O 1
ATOM 1314 N N . SER A 1 178 ? 1.016 -15.421 4.423 1.00 93.19 178 SER A N 1
ATOM 1315 C CA . SER A 1 178 ? 1.714 -15.189 5.691 1.00 93.19 178 SER A CA 1
ATOM 1316 C C . SER A 1 178 ? 2.120 -13.724 5.879 1.00 93.19 178 SER A C 1
ATOM 1318 O O . SER A 1 178 ? 2.463 -13.311 6.988 1.00 93.19 178 SER A O 1
ATOM 1320 N N . TRP A 1 179 ? 2.044 -12.920 4.814 1.00 95.06 179 TRP A N 1
ATOM 1321 C CA . TRP A 1 179 ? 2.446 -11.520 4.775 1.00 95.06 179 TRP A CA 1
ATOM 1322 C C . TRP A 1 179 ? 1.325 -10.638 4.207 1.00 95.06 179 TRP A C 1
ATOM 1324 O O . TRP A 1 179 ? 1.506 -9.876 3.261 1.00 95.06 179 TRP A O 1
ATOM 1334 N N . ILE A 1 180 ? 0.128 -10.730 4.784 1.00 96.50 180 ILE A N 1
ATOM 1335 C CA . ILE A 1 180 ? -0.995 -9.849 4.441 1.00 96.50 180 ILE A CA 1
ATOM 1336 C C . ILE A 1 180 ? -1.139 -8.776 5.513 1.00 96.50 180 ILE A C 1
ATOM 1338 O O . ILE A 1 180 ? -1.250 -9.087 6.696 1.00 96.50 180 ILE A O 1
ATOM 1342 N N . HIS A 1 181 ? -1.182 -7.513 5.100 1.00 97.88 181 HIS A N 1
ATOM 1343 C CA . HIS A 1 181 ? -1.539 -6.402 5.973 1.00 97.88 181 HIS A CA 1
ATOM 1344 C C . HIS A 1 181 ? -2.779 -5.695 5.446 1.00 97.88 181 HIS A C 1
ATOM 1346 O O . HIS A 1 181 ? -2.929 -5.504 4.239 1.00 97.88 181 HIS A O 1
ATOM 1352 N N . ARG A 1 182 ? -3.666 -5.293 6.356 1.00 97.56 182 ARG A N 1
ATOM 1353 C CA . ARG A 1 182 ? -4.908 -4.592 6.018 1.00 97.56 182 ARG A CA 1
ATOM 1354 C C . ARG A 1 182 ? -5.131 -3.406 6.936 1.00 97.56 182 ARG A C 1
ATOM 1356 O O . ARG A 1 182 ? -4.711 -3.432 8.089 1.00 97.56 182 ARG A O 1
ATOM 1363 N N . GLY A 1 183 ? -5.770 -2.362 6.437 1.00 97.00 183 GLY A N 1
ATOM 1364 C CA . GLY A 1 183 ? -6.092 -1.191 7.242 1.00 97.00 183 GLY A CA 1
ATOM 1365 C C . GLY A 1 183 ? -6.622 -0.057 6.390 1.00 97.00 183 GLY A C 1
ATOM 1366 O O . GLY A 1 183 ? -7.418 -0.288 5.482 1.00 97.00 183 GLY A O 1
ATOM 1367 N N . THR A 1 184 ? -6.186 1.165 6.674 1.00 97.88 184 THR A N 1
ATOM 1368 C CA . THR A 1 184 ? -6.701 2.365 6.011 1.00 97.88 184 THR A CA 1
ATOM 1369 C C . THR A 1 184 ? -5.601 3.366 5.702 1.00 97.88 184 THR A C 1
ATOM 1371 O O . THR A 1 184 ? -4.652 3.518 6.472 1.00 97.88 184 THR A O 1
ATOM 1374 N N . CYS A 1 185 ? -5.783 4.105 4.615 1.00 98.06 185 CYS A N 1
ATOM 1375 C CA . CYS A 1 185 ? -4.989 5.266 4.246 1.00 98.06 185 CYS A CA 1
ATOM 1376 C C . CYS A 1 185 ? -5.893 6.497 4.182 1.00 98.06 185 CYS A C 1
ATOM 1378 O O . CYS A 1 185 ? -6.949 6.439 3.560 1.00 98.06 185 CYS A O 1
ATOM 1380 N N . ALA A 1 186 ? -5.482 7.607 4.789 1.00 97.12 186 ALA A N 1
ATOM 1381 C CA . ALA A 1 186 ? -6.222 8.867 4.742 1.00 97.12 186 ALA A CA 1
ATOM 1382 C C . ALA A 1 186 ? -5.397 9.955 4.053 1.00 97.12 186 ALA A C 1
ATOM 1384 O O . ALA A 1 186 ? -4.189 10.050 4.285 1.00 97.12 186 ALA A O 1
ATOM 1385 N N . ILE A 1 187 ? -6.042 10.783 3.227 1.00 95.06 187 ILE A N 1
ATOM 1386 C CA . ILE A 1 187 ? -5.406 11.961 2.628 1.00 95.06 187 ILE A CA 1
ATOM 1387 C C . ILE A 1 187 ? -4.973 12.901 3.749 1.00 95.06 187 ILE A C 1
ATOM 1389 O O . ILE A 1 187 ? -5.774 13.312 4.589 1.00 95.06 187 ILE A O 1
ATOM 1393 N N . GLN A 1 188 ? -3.697 13.264 3.743 1.00 92.69 188 GLN A N 1
ATOM 1394 C CA . GLN A 1 188 ? -3.188 14.315 4.597 1.00 92.69 188 GLN A CA 1
ATOM 1395 C C . GLN A 1 188 ? -3.704 15.666 4.078 1.00 92.69 188 GLN A C 1
ATOM 1397 O O . GLN A 1 188 ? -3.560 15.943 2.884 1.00 92.69 188 GLN A O 1
ATOM 1402 N N . PRO A 1 189 ? -4.283 16.526 4.935 1.00 75.94 189 PRO A N 1
ATOM 1403 C CA . PRO A 1 189 ? -4.662 17.871 4.526 1.00 75.94 189 PRO A CA 1
ATOM 1404 C C . PRO A 1 189 ? -3.432 18.601 3.983 1.00 75.94 189 PRO A C 1
ATOM 1406 O O . PRO A 1 189 ? -2.380 18.589 4.627 1.00 75.94 189 PRO A O 1
ATOM 1409 N N . SER A 1 190 ? -3.557 19.232 2.816 1.00 65.31 190 SER A N 1
ATOM 1410 C CA . SER A 1 190 ? -2.542 20.161 2.323 1.00 65.31 190 SER A CA 1
ATOM 1411 C C . SER A 1 190 ? -2.448 21.321 3.315 1.00 65.31 190 SER A C 1
ATOM 1413 O O . SER A 1 190 ? -3.411 22.079 3.458 1.00 65.31 190 SER A O 1
ATOM 1415 N N . SER A 1 191 ? -1.339 21.400 4.048 1.00 53.62 191 SER A N 1
ATOM 1416 C CA . SER A 1 191 ? -1.019 22.523 4.935 1.00 53.62 191 SER A CA 1
ATOM 1417 C C . SER A 1 191 ? -0.683 23.778 4.149 1.00 53.62 191 SER A C 1
ATOM 1419 O O . SER A 1 191 ? 0.070 23.619 3.161 1.00 53.62 191 SER A O 1
#